Protein AF-A0A812JUR0-F1 (afdb_monomer)

Foldseek 3Di:
DVVVVVVVVVVVVVVVVVVVVVVPPPPPDPQQQDDPVLLVVLQVQLCVVVNDDDQQLAFDRRLLSVLLVCLVVVNDAQDDLQLLGGNVLVVDFDWDWDQDPVPSDTDIDGDRRTHDDDPDLVSQLSSLLSNQSSLCSSCVVVVVDPPRDNRSNVVSNVLSCCLCDCVHQVPQDPVRDGDDPVVSSVVSSVVRRVD

Organism: Symbiodinium pilosum (NCBI:txid2952)

Secondary structure (DSSP, 8-state):
-HHHHHHHHHHHHHHHHHHHHHHS--TT-PPP---HHHHHHHHHHHHHHH-PPPTTTSBPHHHHHHHHHHHHHT---PPPTTT--BTTGGGS--EEEEE-TTT--EEEEEPP---PPP-SHHHHHHHHHHHHHHHHHHHHH-TT-TTS-S-HHHHHHHHHHHHHSTTTTTPPPTTSPPPPHHHHHHHHHHHHHH-

Solvent-accessible surface area (backbone atoms only — not comparable to full-atom values): 11181 Å² total; per-residue (Å²): 113,69,68,61,52,52,52,50,53,49,51,52,50,50,50,54,50,51,52,47,59,69,68,46,72,73,84,81,67,78,73,52,83,59,52,69,68,60,51,52,54,24,48,54,60,45,31,74,79,72,42,88,75,53,53,76,57,36,53,12,56,64,45,42,17,52,55,51,48,24,63,73,72,71,51,86,72,68,74,58,72,25,49,59,34,18,44,56,59,55,71,53,81,36,72,36,78,45,70,38,90,86,76,73,45,77,45,76,40,86,33,78,56,66,52,71,70,68,89,47,72,66,51,42,44,52,43,32,39,26,53,13,48,37,53,40,27,48,34,72,79,50,71,84,46,85,89,61,67,88,59,35,38,59,54,31,48,53,48,42,53,51,50,60,29,61,84,41,50,51,23,65,46,96,88,70,47,60,62,53,70,70,57,47,52,52,52,52,52,52,53,54,66,75,108

Radius of gyration: 19.81 Å; Cα contacts (8 Å, |Δi|>4): 216; chains: 1; bounding box: 50×51×46 Å

Sequence (195 aa):
MALLLAVWEACRLQLSVHEKNKTDPKLGVPARLVQTKGRALMKAAVETSHGALSDAGVPSKSLLGQKLEQVEDNSPQAEDLRDVTSVEDAATEAYSAVIDPVSAVLRIKPGKTMTTPPCNPEVLRMRHRRIGLAWEMVRSKHGRRSWLPERCTDAFQKLSDHVLRDKVAGFQAADGRFPTWSAVLVYEAELRKHA

Mean predicted aligned error: 9.75 Å

Structure (mmCIF, N/CA/C/O backbone):
data_AF-A0A812JUR0-F1
#
_entry.id   AF-A0A812JUR0-F1
#
loop_
_atom_site.group_PDB
_atom_site.id
_atom_site.type_symbol
_atom_site.label_atom_id
_atom_site.label_alt_id
_atom_site.label_comp_id
_atom_site.label_asym_id
_atom_site.label_entity_id
_atom_site.label_seq_id
_atom_site.pdbx_PDB_ins_code
_atom_site.Cartn_x
_atom_site.Cartn_y
_atom_site.Cartn_z
_atom_site.occupancy
_atom_site.B_iso_or_equiv
_atom_site.auth_seq_id
_atom_site.auth_comp_id
_atom_site.auth_asym_id
_atom_site.auth_atom_id
_atom_site.pdbx_PDB_model_num
ATOM 1 N N . MET A 1 1 ? -23.203 -33.247 22.355 1.00 54.81 1 MET A N 1
ATOM 2 C CA . MET A 1 1 ? -22.703 -31.961 22.897 1.00 54.81 1 MET A CA 1
ATOM 3 C C . MET A 1 1 ? -21.177 -31.867 22.820 1.00 54.81 1 MET A C 1
ATOM 5 O O . MET A 1 1 ? -20.701 -30.985 22.124 1.00 54.81 1 MET A O 1
ATOM 9 N N . ALA A 1 2 ? -20.405 -32.790 23.413 1.00 74.25 2 ALA A N 1
ATOM 10 C CA . ALA A 1 2 ? -18.930 -32.722 23.421 1.00 74.25 2 ALA A CA 1
ATOM 11 C C . ALA A 1 2 ? -18.258 -32.764 22.028 1.00 74.25 2 ALA A C 1
ATOM 13 O O . ALA A 1 2 ? -17.357 -31.980 21.759 1.00 74.25 2 ALA A O 1
ATOM 14 N N . LEU A 1 3 ? -18.734 -33.618 21.113 1.00 80.75 3 LEU A N 1
ATOM 15 C CA . LEU A 1 3 ? -18.198 -33.714 19.742 1.00 80.75 3 LEU A CA 1
ATOM 16 C C . LEU A 1 3 ? -18.364 -32.419 18.936 1.00 80.75 3 LEU A C 1
ATOM 18 O O . LEU A 1 3 ? -17.483 -32.043 18.175 1.00 80.75 3 LEU A O 1
ATOM 22 N N . LEU A 1 4 ? -19.483 -31.723 19.125 1.00 77.12 4 LEU A N 1
ATOM 23 C CA . LEU A 1 4 ? -19.800 -30.505 18.381 1.00 77.12 4 LEU A CA 1
ATOM 24 C C . LEU A 1 4 ? -18.943 -29.324 18.869 1.00 77.12 4 LEU A C 1
ATOM 26 O O . LEU A 1 4 ? -18.477 -28.528 18.061 1.00 77.12 4 LEU A O 1
ATOM 30 N N . LEU A 1 5 ? -18.660 -29.276 20.177 1.00 86.25 5 LEU A N 1
ATOM 31 C CA . LEU A 1 5 ? -17.711 -28.331 20.774 1.00 86.25 5 LEU A CA 1
ATOM 32 C C . LEU A 1 5 ? -16.271 -28.598 20.314 1.00 86.25 5 LEU A C 1
ATOM 34 O O . LEU A 1 5 ? -15.581 -27.663 19.926 1.00 86.25 5 LEU A O 1
ATOM 38 N N . ALA A 1 6 ? -15.846 -29.864 20.269 1.00 86.50 6 ALA A N 1
ATOM 39 C CA . ALA A 1 6 ? -14.511 -30.232 19.798 1.00 86.50 6 ALA A CA 1
ATOM 40 C C . ALA A 1 6 ? -14.289 -29.862 18.320 1.00 86.50 6 ALA A C 1
ATOM 42 O O . ALA A 1 6 ? -13.246 -29.318 17.961 1.00 86.50 6 ALA A O 1
ATOM 43 N N . VAL A 1 7 ? -15.289 -30.104 17.465 1.00 90.19 7 VAL A N 1
ATOM 44 C CA . VAL A 1 7 ? -15.243 -29.705 16.050 1.00 90.19 7 VAL A CA 1
ATOM 45 C C . VAL A 1 7 ? -15.193 -28.179 15.914 1.00 90.19 7 VAL A C 1
ATOM 47 O O . VAL A 1 7 ? -14.392 -27.664 15.138 1.00 90.19 7 VAL A O 1
ATOM 50 N N . TRP A 1 8 ? -15.981 -27.441 16.702 1.00 88.69 8 TRP A N 1
ATOM 51 C CA . TRP A 1 8 ? -15.960 -25.975 16.705 1.00 88.69 8 TRP A CA 1
ATOM 52 C C . TRP A 1 8 ? -14.600 -25.399 17.128 1.00 88.69 8 TRP A C 1
ATOM 54 O O . TRP A 1 8 ? -14.064 -24.509 16.466 1.00 88.69 8 TRP A O 1
ATOM 64 N N . GLU A 1 9 ? -14.011 -25.922 18.204 1.00 92.62 9 GLU A N 1
ATOM 65 C CA . GLU A 1 9 ? -12.692 -25.498 18.679 1.00 92.62 9 GLU A CA 1
ATOM 66 C C . GLU A 1 9 ? -11.588 -25.814 17.666 1.00 92.62 9 GLU A C 1
ATOM 68 O O . GLU A 1 9 ? -10.732 -24.960 17.419 1.00 92.62 9 GLU A O 1
ATOM 73 N N . ALA A 1 10 ? -11.648 -26.985 17.022 1.00 88.12 10 ALA A N 1
ATOM 74 C CA . ALA A 1 10 ? -10.733 -27.367 15.952 1.00 88.12 10 ALA A CA 1
ATOM 75 C C . ALA A 1 10 ? -10.852 -26.432 14.739 1.00 88.12 10 ALA A C 1
ATOM 77 O O . ALA A 1 10 ? -9.835 -25.938 14.254 1.00 88.12 10 ALA A O 1
ATOM 78 N N . CYS A 1 11 ? -12.072 -26.111 14.292 1.00 86.75 11 CYS A N 1
ATOM 79 C CA . CYS A 1 11 ? -12.290 -25.158 13.203 1.00 86.75 11 CYS A CA 1
ATOM 80 C C . CYS A 1 11 ? -11.779 -23.754 13.554 1.00 86.75 11 CYS A C 1
ATOM 82 O O . CYS A 1 11 ? -11.124 -23.120 12.729 1.00 86.75 11 CYS A O 1
ATOM 84 N N . ARG A 1 12 ? -12.014 -23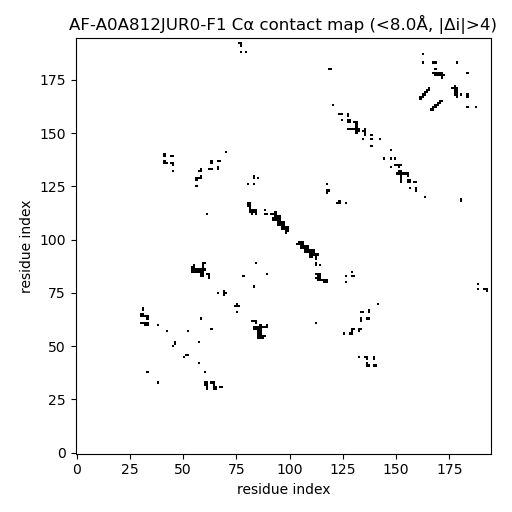.271 14.782 1.00 92.56 12 ARG A N 1
ATOM 85 C CA . ARG A 1 12 ? -11.508 -21.967 15.240 1.00 92.56 12 ARG A CA 1
ATOM 86 C C . ARG A 1 12 ? -9.980 -21.934 15.283 1.00 92.56 12 ARG A C 1
ATOM 88 O O . ARG A 1 12 ? -9.375 -20.957 14.845 1.00 92.56 12 ARG A O 1
ATOM 95 N N . LEU A 1 13 ? -9.350 -23.000 15.778 1.00 86.31 13 LEU A N 1
ATOM 96 C CA . LEU A 1 13 ? -7.894 -23.147 15.766 1.00 86.31 13 LEU A CA 1
ATOM 97 C C . LEU A 1 13 ? -7.357 -23.176 14.336 1.00 86.31 13 LEU A C 1
ATOM 99 O O . LEU A 1 13 ? -6.422 -22.441 14.030 1.00 86.31 13 LEU A O 1
ATOM 103 N N . GLN A 1 14 ? -7.976 -23.954 13.454 1.00 81.00 14 GLN A N 1
ATOM 104 C CA . GLN A 1 14 ? -7.579 -24.068 12.056 1.00 81.00 14 GLN A CA 1
ATOM 105 C C . GLN A 1 14 ? -7.703 -22.731 11.317 1.00 81.00 14 GLN A C 1
ATOM 107 O O . GLN A 1 14 ? -6.781 -22.359 10.595 1.00 81.00 14 GLN A O 1
ATOM 112 N N . LEU A 1 15 ? -8.779 -21.973 11.546 1.00 80.44 15 LEU A N 1
ATOM 113 C CA . LEU A 1 15 ? -8.933 -20.607 11.038 1.00 80.44 15 LEU A CA 1
ATOM 114 C C . LEU A 1 15 ? -7.825 -19.693 11.568 1.00 80.44 15 LEU A C 1
ATOM 116 O O . LEU A 1 15 ? -7.169 -19.026 10.776 1.00 80.44 15 LEU A O 1
ATOM 120 N N . SER A 1 16 ? -7.536 -19.741 12.872 1.00 79.94 16 SER A N 1
ATOM 121 C CA . SER A 1 16 ? -6.482 -18.915 13.478 1.00 79.94 16 SER A CA 1
ATOM 122 C C . SER A 1 16 ? -5.082 -19.241 12.940 1.00 79.94 16 SER A C 1
ATOM 124 O O . SER A 1 16 ? -4.271 -18.345 12.726 1.00 79.94 16 SER A O 1
ATOM 126 N N . VAL A 1 17 ? -4.788 -20.522 12.691 1.00 72.62 17 VAL A N 1
ATOM 127 C CA . VAL A 1 17 ? -3.517 -20.978 12.112 1.00 72.62 17 VAL A CA 1
ATOM 128 C C . VAL A 1 17 ? -3.444 -20.601 10.639 1.00 72.62 17 VAL A C 1
ATOM 130 O O . VAL A 1 17 ? -2.407 -20.148 10.177 1.00 72.62 17 VAL A O 1
ATOM 133 N N . HIS A 1 18 ? -4.541 -20.735 9.898 1.00 61.16 18 HIS A N 1
ATOM 134 C CA . HIS A 1 18 ? -4.600 -20.348 8.495 1.00 61.16 18 HIS A CA 1
ATOM 135 C C . HIS A 1 18 ? -4.452 -18.830 8.306 1.00 61.16 18 HIS A C 1
ATOM 137 O O . HIS A 1 18 ? -3.765 -18.393 7.385 1.00 61.16 18 HIS A O 1
ATOM 143 N N . GLU A 1 19 ? -5.034 -18.021 9.194 1.00 63.53 19 GLU A N 1
ATOM 144 C CA . GLU A 1 19 ? -4.807 -16.574 9.243 1.00 63.53 19 GLU A CA 1
ATOM 145 C C . GLU A 1 19 ? -3.350 -16.250 9.565 1.00 63.53 19 GLU A C 1
ATOM 147 O O . GLU A 1 19 ? -2.730 -15.481 8.832 1.00 63.53 19 GLU A O 1
ATOM 152 N N . LYS A 1 20 ? -2.770 -16.901 10.583 1.00 58.94 20 LYS A N 1
ATOM 153 C CA . LYS A 1 20 ? -1.350 -16.743 10.923 1.00 58.94 20 LYS A CA 1
ATOM 154 C C . LYS A 1 20 ? -0.438 -17.110 9.757 1.00 58.94 20 LYS A C 1
ATOM 156 O O . LYS A 1 20 ? 0.417 -16.308 9.417 1.00 58.94 20 LYS A O 1
ATOM 161 N N . ASN A 1 21 ? -0.675 -18.235 9.086 1.00 51.25 21 ASN A N 1
ATOM 162 C CA . ASN A 1 21 ? 0.100 -18.686 7.926 1.00 51.25 21 ASN A CA 1
ATOM 163 C C . ASN A 1 21 ? -0.066 -17.772 6.701 1.00 51.25 21 ASN A C 1
ATOM 165 O O . ASN A 1 21 ? 0.849 -17.664 5.892 1.00 51.25 21 ASN A O 1
ATOM 169 N N . LYS A 1 22 ? -1.221 -17.109 6.546 1.00 54.69 22 LYS A N 1
ATOM 170 C CA . LYS A 1 22 ? -1.414 -16.064 5.526 1.00 54.69 22 LYS A CA 1
ATOM 171 C C . LYS A 1 22 ? -0.641 -14.790 5.855 1.00 54.69 22 LYS A C 1
ATOM 173 O O . LYS A 1 22 ? -0.177 -14.118 4.939 1.00 54.69 22 LYS A O 1
ATOM 178 N N . THR A 1 23 ? -0.549 -14.440 7.138 1.00 39.94 23 THR A N 1
ATOM 179 C CA . THR A 1 23 ? 0.225 -13.281 7.606 1.00 39.94 23 THR A CA 1
ATOM 180 C C . THR A 1 23 ? 1.709 -13.574 7.763 1.00 39.94 23 THR A C 1
ATOM 182 O O . THR A 1 23 ? 2.493 -12.629 7.832 1.00 39.94 23 THR A O 1
ATOM 185 N N . ASP A 1 24 ? 2.092 -14.851 7.824 1.00 42.03 24 ASP A N 1
ATOM 186 C CA . ASP A 1 24 ? 3.481 -15.259 7.928 1.00 42.03 24 ASP A CA 1
ATOM 187 C C . ASP A 1 24 ? 4.151 -14.869 6.610 1.00 42.03 24 ASP A C 1
ATOM 189 O O . ASP A 1 24 ? 3.772 -15.370 5.540 1.00 42.03 24 ASP A O 1
ATOM 193 N N . PRO A 1 25 ? 5.090 -13.910 6.630 1.00 47.00 25 PRO A N 1
ATOM 194 C CA . PRO A 1 25 ? 5.771 -13.523 5.415 1.00 47.00 25 PRO A CA 1
ATOM 195 C C . PRO A 1 25 ? 6.414 -14.785 4.847 1.00 47.00 25 PRO A C 1
ATOM 197 O O . PRO A 1 25 ? 7.042 -15.542 5.586 1.00 47.00 25 PRO A O 1
ATOM 200 N N . LYS A 1 26 ? 6.269 -15.019 3.536 1.00 49.66 26 LYS A N 1
ATOM 201 C CA . LYS A 1 26 ? 7.025 -16.057 2.821 1.00 49.66 26 LYS A CA 1
ATOM 202 C C . LYS A 1 26 ? 8.518 -15.726 2.936 1.00 49.66 26 LYS A C 1
ATOM 204 O O . LYS A 1 26 ? 9.105 -15.106 2.050 1.00 49.66 26 LYS A O 1
ATOM 209 N N . LEU A 1 27 ? 9.116 -16.075 4.071 1.00 42.75 27 LEU A N 1
ATOM 210 C CA . LEU A 1 27 ? 10.500 -15.806 4.416 1.00 42.75 27 LEU A CA 1
ATOM 211 C C . LEU A 1 27 ? 11.368 -16.565 3.416 1.00 42.75 27 LEU A C 1
ATOM 213 O O . LEU A 1 27 ? 11.491 -17.784 3.476 1.00 42.75 27 LEU A O 1
ATOM 217 N N . GLY A 1 28 ? 11.959 -15.830 2.474 1.00 46.66 28 GLY A N 1
ATOM 218 C CA . GLY A 1 28 ? 12.897 -16.378 1.495 1.00 46.66 28 GLY A CA 1
ATOM 219 C C . GLY A 1 28 ? 12.440 -16.377 0.039 1.00 46.66 28 GLY A C 1
ATOM 220 O O . GLY A 1 28 ? 13.246 -16.771 -0.799 1.00 46.66 28 GLY A O 1
ATOM 221 N N . VAL A 1 29 ? 11.232 -15.905 -0.299 1.00 51.53 29 VAL A N 1
ATOM 222 C CA . VAL A 1 29 ? 10.921 -15.588 -1.705 1.00 51.53 29 VAL A CA 1
ATOM 223 C C . VAL A 1 29 ? 11.512 -14.209 -2.012 1.00 51.53 29 VAL A C 1
ATOM 225 O O . VAL A 1 29 ? 11.107 -13.230 -1.379 1.00 51.53 29 VAL A O 1
ATOM 228 N N . PRO A 1 30 ? 12.498 -14.098 -2.920 1.00 55.56 30 PRO A N 1
ATOM 229 C CA . PRO A 1 30 ? 13.056 -12.803 -3.271 1.00 55.56 30 PRO A CA 1
ATOM 230 C C . PRO A 1 30 ? 11.954 -11.948 -3.898 1.00 55.56 30 PRO A C 1
ATOM 232 O O . PRO A 1 30 ? 11.323 -12.360 -4.870 1.00 55.56 30 PRO A O 1
ATOM 235 N N . ALA A 1 31 ? 11.720 -10.760 -3.336 1.00 62.97 31 ALA A N 1
ATOM 236 C CA . ALA A 1 31 ? 10.791 -9.804 -3.921 1.00 62.97 31 ALA A CA 1
ATOM 237 C C . ALA A 1 31 ? 11.188 -9.531 -5.375 1.00 62.97 31 ALA A C 1
ATOM 239 O O . ALA A 1 31 ? 12.379 -9.434 -5.697 1.00 62.97 31 ALA A O 1
ATOM 240 N N . ARG A 1 32 ? 10.189 -9.386 -6.250 1.00 70.88 32 ARG A N 1
ATOM 241 C CA . ARG A 1 32 ? 10.431 -9.101 -7.661 1.00 70.88 32 ARG A CA 1
ATOM 242 C C . ARG A 1 32 ? 11.373 -7.902 -7.817 1.00 70.88 32 ARG A C 1
ATOM 244 O O . ARG A 1 32 ? 11.075 -6.788 -7.385 1.00 70.88 32 ARG A O 1
ATOM 251 N N . LEU A 1 33 ? 12.495 -8.125 -8.498 1.00 75.06 33 LEU A N 1
ATOM 252 C CA . LEU A 1 33 ? 13.482 -7.085 -8.773 1.00 75.06 33 LEU A CA 1
ATOM 253 C C . LEU A 1 33 ? 12.930 -6.078 -9.787 1.00 75.06 33 LEU A C 1
ATOM 255 O O . LEU A 1 33 ? 12.732 -6.387 -10.965 1.00 75.06 33 LEU A O 1
ATOM 259 N N . VAL A 1 34 ? 12.729 -4.839 -9.340 1.00 80.62 34 VAL A N 1
ATOM 260 C CA . VAL A 1 34 ? 12.368 -3.722 -10.218 1.00 80.62 34 VAL A CA 1
ATOM 261 C C . VAL A 1 34 ? 13.634 -3.016 -10.694 1.00 80.62 34 VAL A C 1
ATOM 263 O O . VAL A 1 34 ? 14.352 -2.381 -9.917 1.00 80.62 34 VAL A O 1
ATOM 266 N N . GLN A 1 35 ? 13.889 -3.099 -12.000 1.00 85.50 35 GLN A N 1
ATOM 267 C CA . GLN A 1 35 ? 15.015 -2.426 -12.647 1.00 85.50 35 GLN A CA 1
ATOM 268 C C . GLN A 1 35 ? 14.914 -0.902 -12.486 1.00 85.50 35 GLN A C 1
ATOM 270 O O . GLN A 1 35 ? 13.856 -0.312 -12.722 1.00 85.50 35 GLN A O 1
ATOM 275 N N . THR A 1 36 ? 16.028 -0.244 -12.147 1.00 85.00 36 THR A N 1
ATOM 276 C CA . THR A 1 36 ? 16.064 1.209 -11.886 1.00 85.00 36 THR A CA 1
ATOM 277 C C . THR A 1 36 ? 15.558 2.027 -13.078 1.00 85.00 36 THR A C 1
ATOM 279 O O . THR A 1 36 ? 14.773 2.952 -12.885 1.00 85.00 36 THR A O 1
ATOM 282 N N . LYS A 1 37 ? 15.935 1.642 -14.308 1.00 86.56 37 LYS A N 1
ATOM 283 C CA . LYS A 1 37 ? 15.455 2.285 -15.544 1.00 86.56 37 LYS A CA 1
ATOM 284 C C . LYS A 1 37 ? 13.938 2.155 -15.706 1.00 86.56 37 LYS A C 1
ATOM 286 O O . LYS A 1 37 ? 13.265 3.143 -15.970 1.00 86.56 37 LYS A O 1
ATOM 291 N N . GLY A 1 38 ? 13.399 0.953 -15.486 1.00 86.00 38 GLY A N 1
ATOM 292 C CA . GLY A 1 38 ? 11.958 0.703 -15.566 1.00 86.00 38 GLY A CA 1
ATOM 293 C C . GLY A 1 38 ? 11.175 1.552 -14.566 1.00 86.00 38 GLY A C 1
ATOM 294 O O . GLY A 1 38 ? 10.177 2.163 -14.927 1.00 86.00 38 GLY A O 1
ATOM 295 N N . ARG A 1 39 ? 11.674 1.672 -13.330 1.00 89.00 39 ARG A N 1
ATOM 296 C CA . ARG A 1 39 ? 11.077 2.548 -12.314 1.00 89.00 39 ARG A CA 1
ATOM 297 C C . ARG A 1 39 ? 11.079 4.020 -12.728 1.00 89.00 39 ARG A C 1
ATOM 299 O O . ARG A 1 39 ? 10.074 4.689 -12.529 1.00 89.00 39 ARG A O 1
ATOM 306 N N . ALA A 1 40 ? 12.183 4.520 -13.282 1.00 90.31 40 ALA A N 1
ATOM 307 C CA . ALA A 1 40 ? 12.286 5.916 -13.708 1.00 90.31 40 ALA A CA 1
ATOM 308 C C . ALA A 1 40 ? 11.268 6.256 -14.810 1.00 90.31 40 ALA A C 1
ATOM 310 O O . ALA A 1 40 ? 10.619 7.294 -14.734 1.00 90.31 40 ALA A O 1
ATOM 311 N N . LEU A 1 41 ? 11.068 5.350 -15.773 1.00 92.31 41 LEU A N 1
ATOM 312 C CA . LEU A 1 41 ? 10.055 5.510 -16.821 1.00 92.31 41 LEU A CA 1
ATOM 313 C C . LEU A 1 41 ? 8.631 5.518 -16.249 1.00 92.31 41 LEU A C 1
ATOM 315 O O . LEU A 1 41 ? 7.839 6.388 -16.596 1.00 92.31 41 LEU A O 1
ATOM 319 N N . MET A 1 42 ? 8.323 4.591 -15.333 1.00 93.06 42 MET A N 1
ATOM 320 C CA . MET A 1 42 ? 7.015 4.555 -14.667 1.00 93.06 42 MET A CA 1
ATOM 321 C C . MET A 1 42 ? 6.766 5.816 -13.825 1.00 93.06 42 MET A C 1
ATOM 323 O O . MET A 1 42 ? 5.656 6.341 -13.828 1.00 93.06 42 MET A O 1
ATOM 327 N N . LYS A 1 43 ? 7.798 6.331 -13.138 1.00 93.31 43 LYS A N 1
ATOM 328 C CA . LYS A 1 43 ? 7.724 7.600 -12.398 1.00 93.31 43 LYS A CA 1
ATOM 329 C C . LYS A 1 43 ? 7.411 8.761 -13.345 1.00 93.31 43 LYS A C 1
ATOM 331 O O . LYS A 1 43 ? 6.435 9.459 -13.107 1.00 93.31 43 LYS A O 1
ATOM 336 N N . ALA A 1 44 ? 8.167 8.913 -14.432 1.00 93.25 44 ALA A N 1
ATOM 337 C CA . ALA A 1 44 ? 7.967 9.993 -15.401 1.00 93.25 44 ALA A CA 1
ATOM 338 C C . ALA A 1 44 ? 6.557 9.981 -16.026 1.00 93.25 44 ALA A C 1
ATOM 340 O O . ALA A 1 44 ? 5.945 11.033 -16.213 1.00 93.25 44 ALA A O 1
ATOM 341 N N . ALA A 1 45 ? 6.008 8.792 -16.299 1.00 91.88 45 ALA A N 1
ATOM 342 C CA . ALA A 1 45 ? 4.646 8.654 -16.808 1.00 91.88 45 ALA A CA 1
ATOM 343 C C . ALA A 1 45 ? 3.598 9.203 -15.821 1.00 91.88 45 ALA A C 1
ATOM 345 O O . ALA A 1 45 ? 2.701 9.937 -16.223 1.00 91.88 45 ALA A O 1
ATOM 346 N N . VAL A 1 46 ? 3.736 8.898 -14.527 1.00 92.56 46 VAL A N 1
ATOM 347 C CA . VAL A 1 46 ? 2.815 9.370 -13.476 1.00 92.56 46 VAL A CA 1
ATOM 348 C C . VAL A 1 46 ? 3.028 10.850 -13.143 1.00 92.56 46 VAL A C 1
ATOM 350 O O . VAL A 1 46 ? 2.068 11.567 -12.872 1.00 92.56 46 VAL A O 1
ATOM 353 N N . GLU A 1 47 ? 4.260 11.354 -13.222 1.00 94.25 47 GLU A N 1
ATOM 354 C CA . GLU A 1 47 ? 4.544 12.785 -13.033 1.00 94.25 47 GLU A CA 1
ATOM 355 C C . GLU A 1 47 ? 3.908 13.664 -14.119 1.00 94.25 47 GLU A C 1
ATOM 357 O O . GLU A 1 47 ? 3.628 14.835 -13.875 1.00 94.25 47 GLU A O 1
ATOM 362 N N . THR A 1 48 ? 3.594 13.096 -15.288 1.00 91.88 48 THR A N 1
ATOM 363 C CA . THR A 1 48 ? 2.865 13.810 -16.349 1.00 91.88 48 THR A CA 1
ATOM 364 C C . THR A 1 48 ? 1.432 14.160 -15.924 1.00 91.88 48 THR A C 1
ATOM 366 O O . THR A 1 48 ? 0.916 15.199 -16.328 1.00 91.88 48 THR A O 1
ATOM 369 N N . SER A 1 49 ? 0.786 13.334 -15.090 1.00 89.00 49 SER A N 1
ATOM 370 C CA . SER A 1 49 ? -0.578 13.581 -14.599 1.00 89.00 49 SER A CA 1
ATOM 371 C C . SER A 1 49 ? -0.631 14.223 -13.210 1.00 89.00 49 SER A C 1
ATOM 373 O O . SER A 1 49 ? -1.566 14.968 -12.930 1.00 89.00 49 SER A O 1
ATOM 375 N N . HIS A 1 50 ? 0.349 13.950 -12.341 1.00 88.44 50 HIS A N 1
ATOM 376 C CA . HIS A 1 50 ? 0.357 14.402 -10.936 1.00 88.44 50 HIS A CA 1
ATOM 377 C C . HIS A 1 50 ? 1.327 15.546 -10.632 1.00 88.44 50 HIS A C 1
ATOM 379 O O . HIS A 1 50 ? 1.324 16.062 -9.513 1.00 88.44 50 HIS A O 1
ATOM 385 N N . GLY A 1 51 ? 2.160 15.938 -11.595 1.00 91.50 51 GLY A N 1
ATOM 386 C CA . GLY A 1 51 ? 3.286 16.839 -11.366 1.00 91.50 51 GLY A CA 1
ATOM 387 C C . GLY A 1 51 ? 4.468 16.144 -10.683 1.00 91.50 51 GLY A C 1
ATOM 388 O O . GLY A 1 51 ? 4.471 14.930 -10.475 1.00 91.50 51 GLY A O 1
ATOM 389 N N . ALA A 1 52 ? 5.493 16.926 -10.337 1.00 90.75 52 ALA A N 1
ATOM 390 C CA . ALA A 1 52 ? 6.717 16.410 -9.726 1.00 90.75 52 ALA A CA 1
ATOM 391 C C . ALA A 1 52 ? 6.440 15.747 -8.364 1.00 90.75 52 ALA A C 1
ATOM 393 O O . ALA A 1 52 ? 5.848 16.356 -7.469 1.00 90.75 52 ALA A O 1
ATOM 394 N N . LEU A 1 53 ? 6.901 14.504 -8.195 1.00 89.81 53 LEU A N 1
ATOM 395 C CA . LEU A 1 53 ? 6.710 13.735 -6.966 1.00 89.81 53 LEU A CA 1
ATOM 396 C C . LEU A 1 53 ? 7.969 13.779 -6.092 1.00 89.81 53 LEU A C 1
ATOM 398 O O . LEU A 1 53 ? 9.069 13.445 -6.546 1.00 89.81 53 LEU A O 1
ATOM 402 N N . SER A 1 54 ? 7.789 14.117 -4.812 1.00 90.06 54 SER A N 1
ATOM 403 C CA . SER A 1 54 ? 8.843 14.022 -3.797 1.00 90.06 54 SER A CA 1
ATOM 404 C C . SER A 1 54 ? 9.176 12.566 -3.466 1.00 90.06 54 SER A C 1
ATOM 406 O O . SER A 1 54 ? 8.322 11.680 -3.567 1.00 90.06 54 SER 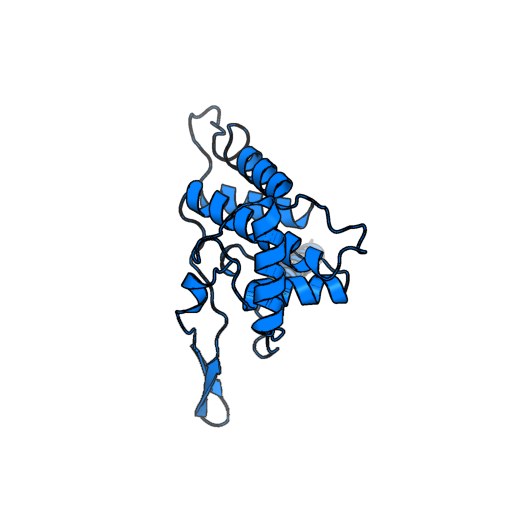A O 1
ATOM 408 N N . ASP A 1 55 ? 10.400 12.302 -3.010 1.00 87.62 55 ASP A N 1
ATOM 409 C CA . ASP A 1 55 ? 10.848 10.937 -2.698 1.00 87.62 55 ASP A CA 1
ATOM 410 C C . ASP A 1 55 ? 10.062 10.283 -1.548 1.00 87.62 55 ASP A C 1
ATOM 412 O O . ASP A 1 55 ? 9.877 9.064 -1.546 1.00 87.62 55 ASP A O 1
ATOM 416 N N . ALA A 1 56 ? 9.491 11.088 -0.645 1.00 87.12 56 ALA A N 1
ATOM 417 C CA . ALA A 1 56 ? 8.544 10.650 0.380 1.00 87.12 56 ALA A CA 1
ATOM 418 C C . ALA A 1 56 ? 7.223 10.118 -0.214 1.00 87.12 56 ALA A C 1
ATOM 420 O O . ALA A 1 56 ? 6.578 9.231 0.351 1.00 87.12 56 ALA A O 1
ATOM 421 N N . GLY A 1 57 ? 6.787 10.665 -1.351 1.00 86.62 57 GLY A N 1
ATOM 422 C CA . GLY A 1 57 ? 5.560 10.263 -2.040 1.00 86.62 57 GLY A CA 1
ATOM 423 C C . GLY A 1 57 ? 5.756 9.078 -2.987 1.00 86.62 57 GLY A C 1
ATOM 424 O O . GLY A 1 57 ? 4.842 8.270 -3.151 1.00 86.62 57 GLY A O 1
ATOM 425 N N . VAL A 1 58 ? 6.944 8.952 -3.588 1.00 92.69 58 VAL A N 1
ATOM 426 C CA . VAL A 1 58 ? 7.235 7.931 -4.603 1.00 92.69 58 VAL A CA 1
ATOM 427 C C . VAL A 1 58 ? 7.270 6.527 -3.975 1.00 92.69 58 VAL A C 1
ATOM 429 O O . VAL A 1 58 ? 8.037 6.302 -3.037 1.00 92.69 58 VAL A O 1
ATOM 432 N N . PRO A 1 59 ? 6.504 5.556 -4.512 1.00 93.56 59 PRO A N 1
ATOM 433 C CA . PRO A 1 59 ? 6.562 4.152 -4.109 1.00 93.56 59 PRO A CA 1
ATOM 434 C C . PRO A 1 59 ? 7.976 3.557 -4.152 1.00 93.56 59 PRO A C 1
ATOM 436 O O . PRO A 1 59 ? 8.748 3.792 -5.090 1.00 93.56 59 PRO A O 1
ATOM 439 N N . SER A 1 60 ? 8.303 2.735 -3.157 1.00 91.56 60 SER A N 1
ATOM 440 C CA . SER A 1 60 ? 9.551 1.976 -3.118 1.00 91.56 60 SER A CA 1
ATOM 441 C C . SER A 1 60 ? 9.622 0.920 -4.230 1.00 91.56 60 SER A C 1
ATOM 443 O O . SER A 1 60 ? 8.623 0.526 -4.841 1.00 91.56 60 SER A O 1
ATOM 445 N N . LYS A 1 61 ? 10.833 0.405 -4.484 1.00 88.94 61 LYS A N 1
ATOM 446 C CA . LYS A 1 61 ? 11.036 -0.706 -5.429 1.00 88.94 61 LYS A CA 1
ATOM 447 C C . LYS A 1 61 ? 10.313 -1.980 -4.987 1.00 88.94 61 LYS A C 1
ATOM 449 O O . LYS A 1 61 ? 9.822 -2.703 -5.848 1.00 88.94 61 LYS A O 1
ATOM 454 N N . SER A 1 62 ? 10.247 -2.247 -3.682 1.00 87.25 62 SER A N 1
ATOM 455 C CA . SER A 1 62 ? 9.580 -3.430 -3.134 1.00 87.25 62 SER A CA 1
ATOM 456 C C . SER A 1 62 ? 8.070 -3.368 -3.355 1.00 87.25 62 SER A C 1
ATOM 458 O O . SER A 1 62 ? 7.503 -4.327 -3.875 1.00 87.25 62 SER A O 1
ATOM 460 N N . LEU A 1 63 ? 7.439 -2.223 -3.067 1.00 90.75 63 LEU A N 1
ATOM 461 C CA . LEU A 1 63 ? 6.006 -2.026 -3.298 1.00 90.75 63 LEU A CA 1
ATOM 462 C C . LEU A 1 63 ? 5.657 -2.146 -4.789 1.00 90.75 63 LEU A C 1
ATOM 464 O O . LEU A 1 63 ? 4.713 -2.842 -5.155 1.00 90.75 63 LEU A O 1
ATOM 468 N N . LEU A 1 64 ? 6.452 -1.529 -5.670 1.00 92.38 64 LEU A N 1
ATOM 469 C CA . LEU A 1 64 ? 6.258 -1.664 -7.118 1.00 92.38 64 LEU A CA 1
ATOM 470 C C . LEU A 1 64 ? 6.439 -3.105 -7.600 1.00 92.38 64 LEU A C 1
ATOM 472 O O . LEU A 1 64 ? 5.681 -3.546 -8.458 1.00 92.38 64 LEU A O 1
ATOM 476 N N . GLY A 1 65 ? 7.418 -3.833 -7.056 1.00 90.00 65 GLY A N 1
ATOM 477 C CA . GLY A 1 65 ? 7.652 -5.242 -7.372 1.00 90.00 65 GLY A CA 1
ATOM 478 C C . GLY A 1 65 ? 6.441 -6.109 -7.040 1.00 90.00 65 GLY A C 1
ATOM 479 O O . GLY A 1 65 ? 6.006 -6.883 -7.889 1.00 90.00 65 GLY A O 1
ATOM 480 N N . GLN A 1 66 ? 5.847 -5.896 -5.862 1.00 90.12 66 GLN A N 1
ATOM 481 C CA . GLN A 1 66 ? 4.627 -6.578 -5.431 1.00 90.12 66 GLN A CA 1
ATOM 482 C C . GLN A 1 66 ? 3.448 -6.295 -6.373 1.00 90.12 66 GLN A C 1
ATOM 484 O O . GLN A 1 66 ? 2.776 -7.221 -6.815 1.00 90.12 66 GLN A O 1
ATOM 489 N N . LYS A 1 67 ? 3.206 -5.029 -6.740 1.00 93.00 67 LYS A N 1
ATOM 490 C CA . LYS A 1 67 ? 2.126 -4.677 -7.684 1.00 93.00 67 LYS A CA 1
ATOM 491 C C . LYS A 1 67 ? 2.335 -5.284 -9.066 1.00 93.00 67 LYS A C 1
ATOM 493 O O . LYS A 1 67 ? 1.393 -5.730 -9.711 1.00 93.00 67 LYS A O 1
ATOM 498 N N . LEU A 1 68 ? 3.579 -5.306 -9.518 1.00 92.12 68 LEU A N 1
ATOM 499 C CA . LEU A 1 68 ? 3.973 -5.886 -10.791 1.00 92.12 68 LEU A CA 1
ATOM 500 C C . LEU A 1 68 ? 3.735 -7.407 -10.836 1.00 92.12 68 LEU A C 1
ATOM 502 O O . LEU A 1 68 ? 3.266 -7.911 -11.852 1.00 92.12 68 LEU A O 1
ATOM 506 N N . GLU A 1 69 ? 4.025 -8.123 -9.749 1.00 90.88 69 GLU A N 1
ATOM 507 C CA . GLU A 1 69 ? 3.699 -9.550 -9.580 1.00 90.88 69 GLU A CA 1
ATOM 508 C C . GLU A 1 69 ? 2.178 -9.781 -9.598 1.00 90.88 69 GLU A C 1
ATOM 510 O O . GLU A 1 69 ? 1.684 -10.556 -10.413 1.00 90.88 69 GLU A O 1
ATOM 515 N N . GLN A 1 70 ? 1.408 -8.991 -8.838 1.00 91.31 70 GLN A N 1
ATOM 516 C CA . GLN A 1 70 ? -0.064 -9.058 -8.831 1.00 91.31 70 GLN A CA 1
ATOM 517 C C . GLN A 1 70 ? -0.687 -8.865 -10.228 1.00 91.31 70 GLN A C 1
ATOM 519 O O . GLN A 1 70 ? -1.710 -9.472 -10.548 1.00 91.31 70 GLN A O 1
ATOM 524 N N . VAL A 1 71 ? -0.080 -8.028 -11.079 1.00 92.06 71 VAL A N 1
ATOM 525 C CA . VAL A 1 71 ? -0.530 -7.809 -12.465 1.00 92.06 71 VAL A CA 1
ATOM 526 C C . VAL A 1 71 ? -0.204 -8.975 -13.398 1.00 92.06 71 VAL A C 1
ATOM 528 O O . VAL A 1 71 ? -0.940 -9.222 -14.362 1.00 92.06 71 VAL A O 1
ATOM 531 N N . GLU A 1 72 ? 0.899 -9.674 -13.159 1.00 89.38 72 GLU A N 1
ATOM 532 C CA . GLU A 1 72 ? 1.282 -10.856 -13.935 1.00 89.38 72 GLU A CA 1
ATOM 533 C C . GLU A 1 72 ? 0.398 -12.046 -13.574 1.00 89.38 72 GLU A C 1
ATOM 535 O O . GLU A 1 72 ? -0.201 -12.641 -14.474 1.00 89.38 72 GLU A O 1
ATOM 540 N N . ASP A 1 73 ? 0.200 -12.271 -12.276 1.00 90.19 73 ASP A N 1
ATOM 541 C CA . ASP A 1 73 ? -0.616 -13.360 -11.734 1.00 90.19 73 ASP A CA 1
ATOM 542 C C . ASP A 1 73 ? -2.128 -13.114 -11.878 1.00 90.19 73 ASP A C 1
ATOM 544 O O . ASP A 1 73 ? -2.935 -14.022 -11.698 1.00 90.19 73 ASP A O 1
ATOM 548 N N . ASN A 1 74 ? -2.536 -11.890 -12.242 1.00 88.12 74 ASN A N 1
ATOM 549 C CA . ASN A 1 74 ? -3.936 -11.434 -12.255 1.00 88.12 74 ASN A CA 1
ATOM 550 C C . ASN A 1 74 ? -4.648 -11.640 -10.911 1.00 88.12 74 ASN A C 1
ATOM 552 O O . ASN A 1 74 ? -5.847 -11.912 -10.867 1.00 88.12 74 ASN A O 1
ATOM 556 N N . SER A 1 75 ? -3.910 -11.480 -9.816 1.00 89.19 75 SER A N 1
ATOM 557 C CA . SER A 1 75 ? -4.414 -11.626 -8.455 1.00 89.19 75 SER A CA 1
ATOM 558 C C . SER A 1 75 ? -4.117 -10.356 -7.649 1.00 89.19 75 SER A C 1
ATOM 560 O O . SER A 1 75 ? -3.113 -10.308 -6.928 1.00 89.19 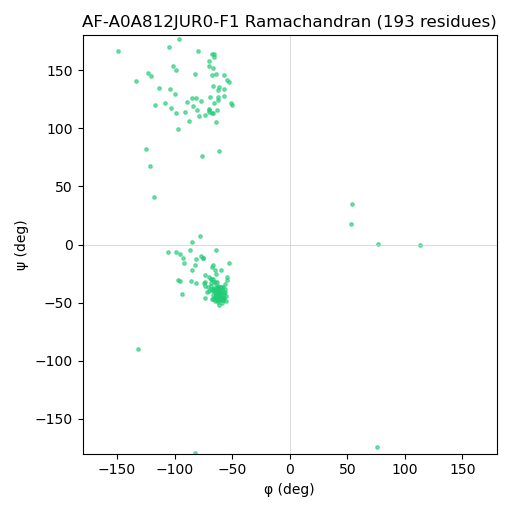75 SER A O 1
ATOM 562 N N . PRO A 1 76 ? -4.941 -9.297 -7.767 1.00 88.19 76 PRO A N 1
ATOM 563 C CA . PRO A 1 76 ? -4.804 -8.127 -6.910 1.00 88.19 76 PRO A CA 1
ATOM 564 C C . PRO A 1 76 ? -5.041 -8.530 -5.451 1.00 88.19 76 PRO A C 1
ATOM 566 O O . PRO A 1 76 ? -5.988 -9.245 -5.130 1.00 88.19 76 PRO A O 1
ATOM 569 N N . GLN A 1 77 ? -4.152 -8.088 -4.564 1.00 89.31 77 GLN A N 1
ATOM 570 C CA . GLN A 1 77 ? -4.248 -8.344 -3.130 1.00 89.31 77 GLN A CA 1
ATOM 571 C C . GLN A 1 77 ? -4.004 -7.049 -2.367 1.00 89.31 77 GLN A C 1
ATOM 573 O O . GLN A 1 77 ? -3.116 -6.269 -2.723 1.00 89.31 77 GLN A O 1
ATOM 578 N N . ALA A 1 78 ? -4.773 -6.844 -1.301 1.00 89.75 78 ALA A N 1
ATOM 579 C CA . ALA A 1 78 ? -4.581 -5.732 -0.386 1.00 89.75 78 ALA A CA 1
ATOM 580 C C . ALA A 1 78 ? -3.296 -5.933 0.438 1.00 89.75 78 ALA A C 1
ATOM 582 O O . ALA A 1 78 ? -3.197 -6.879 1.217 1.00 89.75 78 ALA A O 1
ATOM 583 N N . GLU A 1 79 ? -2.313 -5.044 0.281 1.00 90.62 79 GLU A N 1
ATOM 584 C CA . GLU A 1 79 ? -1.115 -5.035 1.129 1.00 90.62 79 GLU A CA 1
ATOM 585 C C . GLU A 1 79 ? -1.394 -4.593 2.569 1.00 90.62 79 GLU A C 1
ATOM 587 O O . GLU A 1 79 ? -2.341 -3.861 2.862 1.00 90.62 79 GLU A O 1
ATOM 592 N N . ASP A 1 80 ? -0.511 -4.986 3.482 1.00 90.75 80 ASP A N 1
ATOM 593 C CA . ASP A 1 80 ? -0.426 -4.349 4.789 1.00 90.75 80 ASP A CA 1
ATOM 594 C C . ASP A 1 80 ? 0.069 -2.901 4.620 1.00 90.75 80 ASP A C 1
ATOM 596 O O . ASP A 1 80 ? 1.023 -2.641 3.885 1.00 90.75 80 ASP A O 1
ATOM 600 N N . LEU A 1 81 ? -0.536 -1.941 5.325 1.00 91.69 81 LEU A N 1
ATOM 601 C CA . LEU A 1 81 ? -0.106 -0.537 5.292 1.00 91.69 81 LEU A CA 1
ATOM 602 C C . LEU A 1 81 ? 1.345 -0.345 5.762 1.00 91.69 81 LEU A C 1
ATOM 604 O O . LEU A 1 81 ? 1.976 0.649 5.402 1.00 91.69 81 LEU A O 1
ATOM 608 N N . ARG A 1 82 ? 1.889 -1.295 6.531 1.00 89.44 82 ARG A N 1
ATOM 609 C CA . ARG A 1 82 ? 3.305 -1.339 6.925 1.00 89.44 82 ARG A CA 1
ATOM 610 C C . ARG A 1 82 ? 4.233 -1.619 5.744 1.00 89.44 82 ARG A C 1
ATOM 612 O O . ARG A 1 82 ? 5.359 -1.127 5.729 1.00 89.44 82 ARG A O 1
ATOM 619 N N . ASP A 1 83 ? 3.761 -2.350 4.738 1.00 88.81 83 ASP A N 1
ATOM 620 C CA . ASP A 1 83 ? 4.523 -2.674 3.527 1.00 88.81 83 ASP A CA 1
ATOM 621 C C . ASP A 1 83 ? 4.506 -1.541 2.489 1.00 88.81 83 ASP A C 1
ATOM 623 O O . ASP A 1 83 ? 5.303 -1.533 1.545 1.00 88.81 83 ASP A O 1
ATOM 627 N N . VAL A 1 84 ? 3.624 -0.553 2.672 1.00 92.50 84 VAL A N 1
ATOM 628 C CA . VAL A 1 84 ? 3.459 0.601 1.782 1.00 92.50 84 VAL A CA 1
ATOM 629 C C . VAL A 1 84 ? 4.595 1.601 2.012 1.00 92.50 84 VAL A C 1
ATOM 631 O O . VAL A 1 84 ? 4.433 2.649 2.635 1.00 92.50 84 VAL A O 1
ATOM 634 N N . THR A 1 85 ? 5.775 1.278 1.495 1.00 91.19 85 THR A N 1
ATOM 635 C CA . THR A 1 85 ? 7.030 2.018 1.710 1.00 91.19 85 THR A CA 1
ATOM 636 C C . THR A 1 85 ? 7.360 2.963 0.546 1.00 91.19 85 THR A C 1
ATOM 638 O O . THR A 1 85 ? 6.961 2.716 -0.596 1.00 91.19 85 THR A O 1
ATOM 641 N N . SER A 1 86 ? 8.043 4.079 0.822 1.00 92.12 86 SER A N 1
ATOM 642 C CA . SER A 1 86 ? 8.556 5.025 -0.184 1.00 92.12 86 SER A CA 1
ATOM 643 C C . SER A 1 86 ? 10.019 4.771 -0.540 1.00 92.12 86 SER A C 1
ATOM 645 O O . SER A 1 86 ? 10.682 3.904 0.027 1.00 92.12 86 SER A O 1
ATOM 647 N N . VAL A 1 87 ? 10.537 5.548 -1.492 1.00 89.00 87 VAL A N 1
ATOM 648 C CA . VAL A 1 87 ? 11.975 5.608 -1.789 1.00 89.00 87 VAL A CA 1
ATOM 649 C C . VAL A 1 87 ? 12.779 6.048 -0.564 1.00 89.00 87 VAL A C 1
ATOM 651 O O . VAL A 1 87 ? 13.821 5.460 -0.298 1.00 89.00 87 VAL A O 1
ATOM 654 N N . GLU A 1 88 ? 12.279 7.028 0.186 1.00 87.25 88 GLU A N 1
ATOM 655 C CA . GLU A 1 88 ? 12.906 7.500 1.426 1.00 87.25 88 GLU A CA 1
ATOM 656 C C . GLU A 1 88 ? 12.907 6.413 2.513 1.00 87.25 88 GLU A C 1
ATOM 658 O O . GLU A 1 88 ? 13.952 6.128 3.092 1.00 87.25 88 GLU A O 1
ATOM 663 N N . ASP A 1 89 ? 11.778 5.718 2.705 1.00 83.44 89 ASP A N 1
ATOM 664 C CA . ASP A 1 89 ? 11.677 4.593 3.648 1.00 83.44 89 ASP A CA 1
ATOM 665 C C . ASP A 1 89 ? 12.672 3.467 3.272 1.00 83.44 89 ASP A C 1
ATOM 667 O O . ASP A 1 89 ? 13.275 2.830 4.134 1.00 83.44 89 ASP A O 1
ATOM 671 N N . ALA A 1 90 ? 12.872 3.234 1.968 1.00 73.44 90 ALA A N 1
ATOM 672 C CA . ALA A 1 90 ? 13.757 2.199 1.431 1.00 73.44 90 ALA A CA 1
ATOM 673 C C . ALA A 1 90 ? 15.257 2.520 1.522 1.00 73.44 90 ALA A C 1
ATOM 675 O O . ALA A 1 90 ? 16.064 1.617 1.310 1.00 73.44 90 ALA A O 1
ATOM 676 N N . ALA A 1 91 ? 15.643 3.761 1.835 1.00 61.84 91 ALA A N 1
ATOM 677 C CA . ALA A 1 91 ? 17.040 4.093 2.123 1.00 61.84 91 ALA A CA 1
ATOM 678 C C . ALA A 1 91 ? 17.527 3.439 3.430 1.00 61.84 91 ALA A C 1
ATOM 680 O O . ALA A 1 91 ? 18.728 3.275 3.630 1.00 61.84 91 ALA A O 1
ATOM 681 N N . THR A 1 92 ? 16.598 3.030 4.300 1.00 60.22 92 THR A N 1
ATOM 682 C CA . THR A 1 92 ? 16.907 2.286 5.521 1.00 60.22 92 THR A CA 1
ATOM 683 C C . THR A 1 92 ? 16.951 0.793 5.195 1.00 60.22 92 THR A C 1
ATOM 685 O O . THR A 1 92 ? 15.920 0.159 4.951 1.00 60.22 92 THR A O 1
ATOM 688 N N . GLU A 1 93 ? 18.155 0.221 5.154 1.00 54.81 93 GLU A N 1
ATOM 689 C CA . GLU A 1 93 ? 18.354 -1.202 4.880 1.00 54.81 93 GLU A CA 1
ATOM 690 C C . GLU A 1 93 ? 17.809 -2.049 6.039 1.00 54.81 93 GLU A C 1
ATOM 692 O O . GLU A 1 93 ? 18.332 -2.033 7.154 1.00 54.81 93 GLU A O 1
ATOM 697 N N . ALA A 1 94 ? 16.743 -2.809 5.783 1.00 61.44 94 ALA A N 1
ATOM 698 C CA . ALA A 1 94 ? 16.285 -3.827 6.715 1.00 61.44 94 ALA A CA 1
ATOM 699 C C . ALA A 1 94 ? 17.139 -5.082 6.511 1.00 61.44 94 ALA A C 1
ATOM 701 O O . ALA A 1 94 ? 17.223 -5.602 5.400 1.00 61.44 94 ALA A O 1
ATOM 702 N N . TYR A 1 95 ? 17.739 -5.601 7.578 1.00 61.41 95 TYR A N 1
ATOM 703 C CA . TYR A 1 95 ? 18.408 -6.899 7.586 1.00 61.41 95 TYR A CA 1
ATOM 704 C C . TYR A 1 95 ? 17.640 -7.848 8.501 1.00 61.41 95 TYR A C 1
ATOM 706 O O . TYR A 1 95 ? 17.239 -7.484 9.603 1.00 61.41 95 TYR A O 1
ATOM 714 N N . SER A 1 96 ? 17.424 -9.073 8.034 1.00 62.50 96 SER A N 1
ATOM 715 C CA . SER A 1 96 ? 16.871 -10.166 8.828 1.00 62.50 96 SER A CA 1
ATOM 716 C C . SER A 1 96 ? 17.988 -11.129 9.213 1.00 62.50 96 SER A C 1
ATOM 718 O O . SER A 1 96 ? 18.815 -11.506 8.382 1.00 62.50 96 SER A O 1
ATOM 720 N N . ALA A 1 97 ? 18.018 -11.519 10.480 1.00 69.06 97 ALA A N 1
ATOM 721 C CA . ALA A 1 97 ? 18.944 -12.505 11.011 1.00 69.06 97 ALA A CA 1
ATOM 722 C C . ALA A 1 97 ? 18.170 -13.789 11.313 1.00 69.06 97 ALA A C 1
ATOM 724 O O . ALA A 1 97 ? 17.222 -13.771 12.094 1.00 69.06 97 ALA A O 1
ATOM 725 N N . VAL A 1 98 ? 18.573 -14.900 10.699 1.00 70.12 98 VAL A N 1
ATOM 726 C CA . VAL A 1 98 ? 18.045 -16.231 11.014 1.00 70.12 98 VAL A CA 1
ATOM 727 C C . VAL A 1 98 ? 19.192 -17.078 11.537 1.00 70.12 98 VAL A C 1
ATOM 729 O O . VAL A 1 98 ? 20.179 -17.291 10.831 1.00 70.12 98 VAL A O 1
ATOM 732 N N . ILE A 1 99 ? 19.064 -17.563 12.771 1.00 75.56 99 ILE A N 1
ATOM 733 C CA . ILE A 1 99 ? 19.973 -18.569 13.320 1.00 75.56 99 ILE A CA 1
ATOM 734 C C . ILE A 1 99 ? 19.456 -19.927 12.858 1.00 75.56 99 ILE A C 1
ATOM 736 O O . ILE A 1 99 ? 18.317 -20.291 13.145 1.00 75.56 99 ILE A O 1
ATOM 740 N N . ASP A 1 100 ? 20.276 -20.654 12.107 1.00 72.94 100 ASP A N 1
ATOM 741 C CA . ASP A 1 100 ? 19.968 -22.028 11.730 1.00 72.94 100 ASP A CA 1
ATOM 742 C C . ASP A 1 100 ? 20.074 -22.923 12.979 1.00 72.94 100 ASP A C 1
ATOM 744 O O . ASP A 1 100 ? 21.169 -23.047 13.536 1.00 72.94 100 ASP A O 1
ATOM 748 N N . PRO A 1 101 ? 18.971 -23.539 13.442 1.00 69.94 101 PRO A N 1
ATOM 749 C CA . PRO A 1 101 ? 18.966 -24.297 14.689 1.00 69.94 101 PRO A CA 1
ATOM 750 C C . PRO A 1 101 ? 19.834 -25.560 14.628 1.00 69.94 101 PRO A C 1
ATOM 752 O O . PRO A 1 101 ? 20.189 -26.092 15.674 1.00 69.94 101 PRO A O 1
ATOM 755 N N . VAL A 1 102 ? 20.188 -26.040 13.429 1.00 76.69 102 VAL A N 1
ATOM 756 C CA . VAL A 1 102 ? 20.996 -27.256 13.249 1.00 76.69 102 VAL A CA 1
ATOM 757 C C . VAL A 1 102 ? 22.482 -26.931 13.138 1.00 76.69 102 VAL A C 1
ATOM 759 O O . VAL A 1 102 ? 23.310 -27.619 13.725 1.00 76.69 102 VAL A O 1
ATOM 762 N N . SER A 1 103 ? 22.835 -25.888 12.384 1.00 81.75 103 SER A N 1
ATOM 763 C CA . SER A 1 103 ? 24.242 -25.538 12.139 1.00 81.75 103 SER A CA 1
ATOM 764 C C . SER A 1 103 ? 24.793 -24.470 13.088 1.00 81.75 103 SER A C 1
ATOM 766 O O . SER A 1 103 ? 25.989 -24.196 13.049 1.00 81.75 103 SER A O 1
ATOM 768 N N . ALA A 1 104 ? 23.941 -23.848 13.914 1.00 80.31 104 ALA A N 1
ATOM 769 C CA . ALA A 1 104 ? 24.264 -22.676 14.736 1.00 80.31 104 ALA A CA 1
ATOM 770 C C . ALA A 1 104 ? 24.865 -21.499 13.935 1.00 80.31 104 ALA A C 1
ATOM 772 O O . ALA A 1 104 ? 25.453 -20.577 14.500 1.00 80.31 104 ALA A O 1
ATOM 773 N N . VAL A 1 105 ? 24.702 -21.504 12.606 1.00 82.81 105 VAL A N 1
ATOM 774 C CA . VAL A 1 105 ? 25.197 -20.452 11.720 1.00 82.81 105 VAL A CA 1
ATOM 775 C C . VAL A 1 105 ? 24.174 -19.322 11.655 1.00 82.81 105 VAL A C 1
ATOM 777 O O . VAL A 1 105 ? 23.010 -19.527 11.297 1.00 82.81 105 VAL A O 1
ATOM 780 N N . LEU A 1 106 ? 24.635 -18.104 11.945 1.00 80.88 106 LEU A N 1
ATOM 781 C CA . LEU A 1 106 ? 23.885 -16.876 11.712 1.00 80.88 106 LEU A CA 1
ATOM 782 C C . LEU A 1 106 ? 23.855 -16.574 10.210 1.00 80.88 106 LEU A C 1
ATOM 784 O O . LEU A 1 106 ? 24.870 -16.215 9.615 1.00 80.88 106 LEU A O 1
ATOM 788 N N . ARG A 1 107 ? 22.679 -16.685 9.590 1.00 74.56 107 ARG A N 1
ATOM 789 C CA . ARG A 1 107 ? 22.454 -16.228 8.216 1.00 74.56 107 ARG A CA 1
ATOM 790 C C . ARG A 1 107 ? 21.787 -14.860 8.244 1.00 74.56 107 ARG A C 1
ATOM 792 O O . ARG A 1 107 ? 20.631 -14.736 8.643 1.00 74.56 107 ARG A O 1
ATOM 799 N N . ILE A 1 108 ? 22.510 -13.846 7.781 1.00 72.19 108 ILE A N 1
ATOM 800 C CA . ILE A 1 108 ? 21.966 -12.508 7.551 1.00 72.19 108 ILE A CA 1
ATOM 801 C C . ILE A 1 108 ? 21.426 -12.468 6.123 1.00 72.19 108 ILE A C 1
ATOM 803 O O . ILE A 1 108 ? 22.148 -12.751 5.168 1.00 72.19 108 ILE A O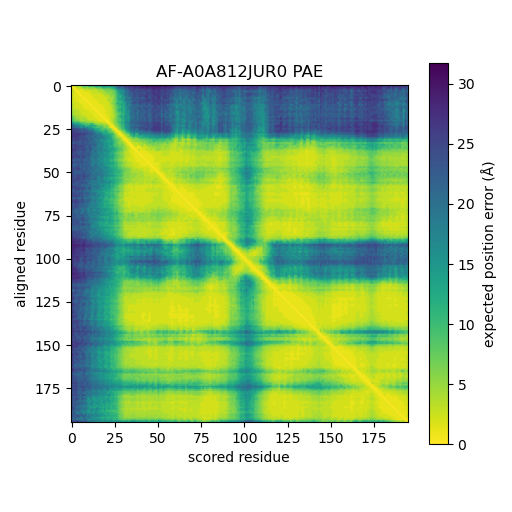 1
ATOM 807 N N . LYS A 1 109 ? 20.143 -12.148 5.973 1.00 65.88 109 LYS A N 1
ATOM 808 C CA . LYS A 1 109 ? 19.486 -11.952 4.679 1.00 65.88 109 LYS A CA 1
ATOM 809 C C . LYS A 1 109 ? 18.925 -10.535 4.610 1.00 65.88 109 LYS A C 1
ATOM 811 O O . LYS A 1 109 ? 18.422 -10.059 5.630 1.00 65.88 109 LYS A O 1
ATOM 816 N N . PRO A 1 110 ? 18.935 -9.881 3.437 1.00 63.00 110 PRO A N 1
ATOM 817 C CA . PRO A 1 110 ? 18.183 -8.648 3.239 1.00 63.00 110 PRO A CA 1
ATOM 818 C C . PRO A 1 110 ? 16.737 -8.856 3.705 1.00 63.00 110 PRO A C 1
ATOM 820 O O . PRO A 1 110 ? 16.055 -9.780 3.260 1.00 63.00 110 PRO A O 1
ATOM 823 N N . GLY A 1 111 ? 16.320 -8.066 4.686 1.00 63.72 111 GLY A N 1
ATOM 824 C CA . GLY A 1 111 ? 14.973 -8.064 5.229 1.00 63.72 111 GLY A CA 1
ATOM 825 C C . GLY A 1 111 ? 14.020 -7.283 4.329 1.00 63.72 111 GLY A C 1
ATOM 826 O O . GLY A 1 111 ? 14.425 -6.536 3.438 1.00 63.72 111 GLY A O 1
ATOM 827 N N . LYS A 1 112 ? 12.720 -7.448 4.569 1.00 67.94 112 LYS A N 1
ATOM 828 C CA . LYS A 1 112 ? 11.698 -6.623 3.926 1.00 67.94 112 LYS A CA 1
ATOM 829 C C . LYS A 1 112 ? 11.676 -5.259 4.615 1.00 67.94 112 LYS A C 1
ATOM 831 O O . LYS A 1 112 ? 11.470 -5.200 5.824 1.00 67.94 112 LYS A O 1
ATOM 836 N N . THR A 1 113 ? 11.866 -4.172 3.869 1.00 73.19 113 THR A N 1
ATOM 837 C CA . THR A 1 113 ? 11.643 -2.824 4.408 1.00 73.19 113 THR A CA 1
ATOM 838 C C . THR A 1 113 ? 10.166 -2.683 4.765 1.00 73.19 113 THR A C 1
ATOM 840 O O . THR A 1 113 ? 9.305 -2.742 3.886 1.00 73.19 113 THR A O 1
ATOM 843 N N . MET A 1 114 ? 9.885 -2.509 6.053 1.00 78.31 114 MET A N 1
ATOM 844 C CA . MET A 1 114 ? 8.552 -2.261 6.591 1.00 78.31 114 MET A CA 1
ATOM 845 C C . MET A 1 114 ? 8.569 -0.958 7.380 1.00 78.31 114 MET A C 1
ATOM 847 O O . MET A 1 114 ? 9.567 -0.604 8.003 1.00 78.31 114 MET A O 1
ATOM 851 N N . THR A 1 115 ? 7.447 -0.257 7.366 1.00 83.44 115 THR A N 1
ATOM 852 C CA . THR A 1 115 ? 7.222 0.949 8.162 1.00 83.44 115 THR A CA 1
ATOM 853 C C . THR A 1 115 ? 6.317 0.658 9.351 1.00 83.44 115 THR A C 1
ATOM 855 O O . THR A 1 115 ? 5.709 -0.409 9.464 1.00 83.44 115 THR A O 1
ATOM 858 N N . THR A 1 116 ? 6.216 1.625 10.257 1.00 87.31 116 THR A N 1
ATOM 859 C CA . THR A 1 116 ? 5.238 1.590 11.341 1.00 87.31 116 THR A CA 1
ATOM 860 C C . THR A 1 116 ? 3.809 1.708 10.797 1.00 87.31 116 THR A C 1
ATOM 862 O O . THR A 1 116 ? 3.590 2.313 9.737 1.00 87.31 116 THR A O 1
ATOM 865 N N . PRO A 1 117 ? 2.815 1.135 11.505 1.00 87.69 117 PRO A N 1
ATOM 866 C CA . PRO A 1 117 ? 1.416 1.375 11.177 1.00 87.69 117 PRO A CA 1
ATOM 867 C C . PRO A 1 117 ? 1.122 2.884 11.232 1.00 87.69 117 PRO A C 1
ATOM 869 O O . PRO A 1 117 ? 1.719 3.591 12.052 1.00 87.69 117 PRO A O 1
ATOM 872 N N . PRO A 1 118 ? 0.224 3.399 10.373 1.00 93.31 118 PRO A N 1
ATOM 873 C CA . PRO A 1 118 ? -0.102 4.821 10.358 1.00 93.31 118 PRO A CA 1
ATOM 874 C C . PRO A 1 118 ? -0.596 5.244 11.740 1.00 93.31 118 PRO A C 1
ATOM 876 O O . PRO A 1 118 ? -1.488 4.612 12.295 1.00 93.31 118 PRO A O 1
ATOM 879 N N . CYS A 1 119 ? -0.013 6.296 12.309 1.00 93.06 119 CYS A N 1
ATOM 880 C CA . CYS A 1 119 ? -0.359 6.768 13.653 1.00 93.06 119 CYS A CA 1
ATOM 881 C C . CYS A 1 119 ? -1.454 7.839 13.656 1.00 93.06 119 CYS A C 1
ATOM 883 O O . CYS A 1 119 ? -2.029 8.124 14.702 1.00 93.06 119 CYS A O 1
ATOM 885 N N . ASN A 1 120 ? -1.726 8.450 12.502 1.00 93.19 120 ASN A N 1
ATOM 886 C CA . ASN A 1 120 ? -2.692 9.527 12.369 1.00 93.19 120 ASN A CA 1
ATOM 887 C C . ASN A 1 120 ? -3.359 9.514 10.973 1.00 93.19 120 ASN A C 1
ATOM 889 O O . ASN A 1 120 ? -2.872 8.833 10.057 1.00 93.19 120 ASN A O 1
ATOM 893 N N . PRO A 1 121 ? -4.458 10.271 10.796 1.00 94.94 121 PRO A N 1
ATOM 894 C CA . PRO A 1 121 ? -5.189 10.366 9.532 1.00 94.94 121 PRO A CA 1
ATOM 895 C C . PRO A 1 121 ? -4.354 10.804 8.324 1.00 94.94 121 PRO A C 1
ATOM 897 O O . PRO A 1 121 ? -4.538 10.277 7.228 1.00 94.94 121 PRO A O 1
ATOM 900 N N . GLU A 1 122 ? -3.419 11.737 8.505 1.00 94.94 122 GLU A N 1
ATOM 901 C CA . GLU A 1 122 ? -2.590 12.248 7.407 1.00 94.94 122 GLU A CA 1
ATOM 902 C C . GLU A 1 122 ? -1.591 11.202 6.912 1.00 94.94 122 GLU A C 1
ATOM 904 O O . GLU A 1 122 ? -1.420 11.012 5.707 1.00 94.94 122 GLU A O 1
ATOM 909 N N . VAL A 1 123 ? -0.994 10.439 7.829 1.00 93.94 123 VAL A N 1
ATOM 910 C CA . VAL A 1 123 ? -0.134 9.309 7.470 1.00 93.94 123 VAL A CA 1
ATOM 911 C C . VAL A 1 123 ? -0.951 8.251 6.725 1.00 93.94 123 VAL A C 1
ATOM 913 O O . VAL A 1 123 ? -0.471 7.723 5.724 1.00 93.94 123 VAL A O 1
ATOM 916 N N . LEU A 1 124 ? -2.201 7.985 7.129 1.00 95.62 124 LEU A N 1
ATOM 917 C CA . LEU A 1 124 ? -3.086 7.066 6.401 1.00 95.62 124 LEU A CA 1
ATOM 918 C C . LEU A 1 124 ? -3.379 7.557 4.972 1.00 95.62 124 LEU A C 1
ATOM 920 O O . LEU A 1 124 ? -3.204 6.794 4.021 1.00 95.62 124 LEU A O 1
ATOM 924 N N . ARG A 1 125 ? -3.749 8.834 4.801 1.00 96.19 125 ARG A N 1
ATOM 925 C CA . ARG A 1 125 ? -3.952 9.458 3.477 1.00 96.19 125 ARG A CA 1
ATOM 926 C C . ARG A 1 125 ? -2.717 9.320 2.596 1.00 96.19 125 ARG A C 1
ATOM 928 O O . ARG A 1 125 ? -2.827 8.953 1.426 1.00 96.19 125 ARG A O 1
ATOM 935 N N . MET A 1 126 ? -1.537 9.561 3.163 1.00 95.00 126 MET A N 1
ATOM 936 C CA . MET A 1 126 ? -0.270 9.401 2.456 1.00 95.00 126 MET A CA 1
ATOM 937 C C . MET A 1 126 ? -0.024 7.952 2.023 1.00 95.00 126 MET A C 1
ATOM 939 O O . MET A 1 126 ? 0.401 7.731 0.886 1.00 95.00 126 MET A O 1
ATOM 943 N N . ARG A 1 127 ? -0.330 6.955 2.869 1.00 95.31 127 ARG A N 1
ATOM 944 C CA . ARG A 1 127 ? -0.242 5.534 2.486 1.00 95.31 127 ARG A CA 1
ATOM 945 C C . ARG A 1 127 ? -1.209 5.209 1.347 1.00 95.31 127 ARG A C 1
ATOM 947 O O . ARG A 1 127 ? -0.771 4.676 0.334 1.00 95.31 127 ARG A O 1
ATOM 954 N N . HIS A 1 128 ? -2.479 5.595 1.449 1.00 96.44 128 HIS A N 1
ATOM 955 C CA . HIS A 1 128 ? -3.471 5.383 0.389 1.00 96.44 128 HIS A CA 1
ATOM 956 C C . HIS A 1 128 ? -3.063 6.026 -0.938 1.00 96.44 128 HIS A C 1
ATOM 958 O O . HIS A 1 128 ? -3.090 5.371 -1.981 1.00 96.44 128 HIS A O 1
ATOM 964 N N . ARG A 1 129 ? -2.600 7.280 -0.903 1.00 95.88 129 ARG A N 1
ATOM 965 C CA . ARG A 1 129 ? -2.077 7.962 -2.091 1.00 95.88 129 ARG A CA 1
ATOM 966 C C . ARG A 1 129 ? -0.921 7.183 -2.714 1.00 95.88 129 ARG A C 1
ATOM 968 O O . ARG A 1 129 ? -0.891 7.013 -3.929 1.00 95.88 129 ARG A O 1
ATOM 975 N N . ARG A 1 130 ? 0.007 6.672 -1.899 1.00 95.94 130 ARG A N 1
ATOM 976 C CA . ARG A 1 130 ? 1.149 5.877 -2.372 1.00 95.94 130 ARG A CA 1
ATOM 977 C C . ARG A 1 130 ? 0.715 4.568 -3.031 1.00 95.94 130 ARG A C 1
ATOM 979 O O . ARG A 1 130 ? 1.284 4.211 -4.058 1.00 95.94 130 ARG A O 1
ATOM 986 N N . ILE A 1 131 ? -0.302 3.889 -2.496 1.00 95.56 131 ILE A N 1
ATOM 987 C CA . ILE A 1 131 ? -0.885 2.700 -3.136 1.00 95.56 131 ILE A CA 1
ATOM 988 C C . ILE A 1 131 ? -1.462 3.063 -4.511 1.00 95.56 131 ILE A C 1
ATOM 990 O O . ILE A 1 131 ? -1.170 2.386 -5.499 1.00 95.56 131 ILE A O 1
ATOM 994 N N . GLY A 1 132 ? -2.235 4.150 -4.593 1.00 95.38 132 GLY A N 1
ATOM 995 C CA . GLY A 1 132 ? -2.790 4.643 -5.855 1.00 95.38 132 GLY A CA 1
ATOM 996 C C . GLY A 1 132 ? -1.708 4.950 -6.892 1.00 95.38 132 GLY A C 1
ATOM 997 O O . GLY A 1 132 ? -1.773 4.449 -8.014 1.00 95.38 132 GLY A O 1
ATOM 998 N N . LEU A 1 133 ? -0.662 5.677 -6.487 1.00 95.62 133 LEU A N 1
ATOM 999 C CA . LEU A 1 133 ? 0.492 5.976 -7.340 1.00 95.62 133 LEU A CA 1
ATOM 1000 C C . LEU A 1 133 ? 1.220 4.703 -7.788 1.00 95.62 133 LEU A C 1
ATOM 1002 O O . LEU A 1 133 ? 1.630 4.613 -8.941 1.00 95.62 133 LEU A O 1
ATOM 1006 N N . ALA A 1 134 ? 1.376 3.705 -6.913 1.00 95.12 134 ALA A N 1
ATOM 1007 C CA . ALA A 1 134 ? 2.015 2.440 -7.274 1.00 95.12 134 ALA A CA 1
ATOM 1008 C C . ALA A 1 134 ? 1.235 1.712 -8.378 1.00 95.12 134 ALA A C 1
ATOM 1010 O O . ALA A 1 134 ? 1.834 1.237 -9.343 1.00 95.12 134 ALA A O 1
ATOM 1011 N N . TRP A 1 135 ? -0.095 1.669 -8.279 1.00 95.19 135 TRP A N 1
ATOM 1012 C CA . TRP A 1 135 ? -0.938 1.078 -9.316 1.00 95.19 135 TRP A CA 1
ATOM 1013 C C . TRP A 1 135 ? -0.866 1.828 -10.646 1.00 95.19 135 TRP A C 1
ATOM 1015 O O . TRP A 1 135 ? -0.761 1.192 -11.693 1.00 95.19 135 TRP A O 1
ATOM 1025 N N . GLU A 1 136 ? -0.865 3.158 -10.623 1.00 94.75 136 GLU A N 1
ATOM 1026 C CA . GLU A 1 136 ? -0.741 3.976 -11.836 1.00 94.75 136 GLU A CA 1
ATOM 1027 C C . GLU A 1 136 ? 0.638 3.836 -12.491 1.00 94.75 136 GLU A C 1
ATOM 1029 O O . GLU A 1 136 ? 0.740 3.697 -13.713 1.00 94.75 136 GLU A O 1
ATOM 1034 N N . MET A 1 137 ? 1.700 3.757 -11.683 1.00 93.94 137 MET A N 1
ATOM 1035 C CA . MET A 1 137 ? 3.050 3.456 -12.162 1.00 93.94 137 MET A CA 1
ATOM 1036 C C . MET A 1 137 ? 3.081 2.111 -12.886 1.00 93.94 137 MET A C 1
ATOM 1038 O O . MET A 1 137 ? 3.583 2.032 -14.006 1.00 93.94 137 MET A O 1
ATOM 1042 N N . VAL A 1 138 ? 2.496 1.060 -12.308 1.00 93.94 138 VAL A N 1
ATOM 1043 C CA . VAL A 1 138 ? 2.427 -0.256 -12.960 1.00 93.94 138 VAL A CA 1
ATOM 1044 C C . VAL A 1 138 ? 1.540 -0.230 -14.208 1.00 93.94 138 VAL A C 1
ATOM 1046 O O . VAL A 1 138 ? 1.894 -0.829 -15.230 1.00 93.94 138 VAL A O 1
ATOM 1049 N N . ARG A 1 139 ? 0.428 0.514 -14.179 1.00 92.19 139 ARG A N 1
ATOM 1050 C CA . ARG A 1 139 ? -0.469 0.686 -15.327 1.00 92.19 139 ARG A CA 1
ATOM 1051 C C . ARG A 1 139 ? 0.239 1.312 -16.525 1.00 92.19 139 ARG A C 1
ATOM 1053 O O . ARG A 1 139 ? -0.023 0.881 -17.643 1.00 92.19 139 ARG A O 1
ATOM 1060 N N . SER A 1 140 ? 1.169 2.247 -16.317 1.00 91.38 140 SER A N 1
ATOM 1061 C CA . SER A 1 140 ? 1.936 2.857 -17.419 1.00 91.38 140 SER A CA 1
ATOM 1062 C C . SER A 1 140 ? 2.650 1.820 -18.303 1.00 91.38 140 SER A C 1
ATOM 1064 O O . SER A 1 140 ? 2.814 2.029 -19.503 1.00 91.38 140 SER A O 1
ATOM 1066 N N . LYS A 1 141 ? 3.004 0.658 -17.735 1.00 88.31 141 LYS A N 1
ATOM 1067 C CA . LYS A 1 141 ? 3.591 -0.480 -18.455 1.00 88.31 141 LYS A CA 1
ATOM 1068 C C . LYS A 1 141 ? 2.550 -1.521 -18.890 1.00 88.31 141 LYS A C 1
ATOM 1070 O O . LYS A 1 141 ? 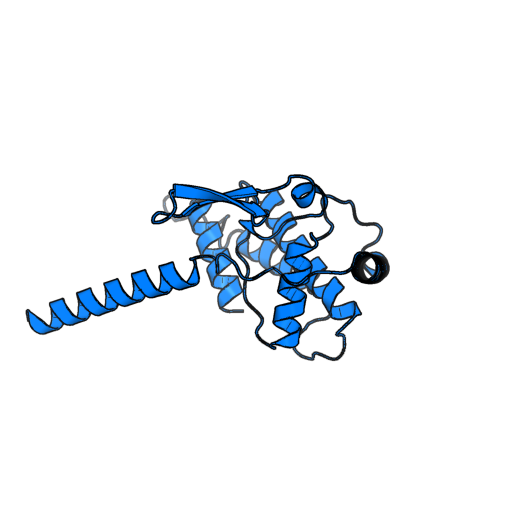2.728 -2.175 -19.915 1.00 88.31 141 LYS A O 1
ATOM 1075 N N . HIS A 1 142 ? 1.471 -1.685 -18.124 1.00 86.38 142 HIS A N 1
ATOM 1076 C CA . HIS A 1 142 ? 0.460 -2.735 -18.304 1.00 86.38 142 HIS A CA 1
ATOM 1077 C C . HIS A 1 142 ? -0.949 -2.186 -18.607 1.00 86.38 142 HIS A C 1
ATOM 1079 O O . HIS A 1 142 ? -1.949 -2.722 -18.132 1.00 86.38 142 HIS A O 1
ATOM 1085 N N . GLY A 1 143 ? -1.051 -1.148 -19.443 1.00 77.94 143 GLY A N 1
ATOM 1086 C CA . GLY A 1 143 ? -2.301 -0.412 -19.697 1.00 77.94 143 GLY A CA 1
ATOM 1087 C C . GLY A 1 143 ? -3.445 -1.196 -20.359 1.00 77.94 143 GLY A C 1
ATOM 1088 O O . GLY A 1 143 ? -4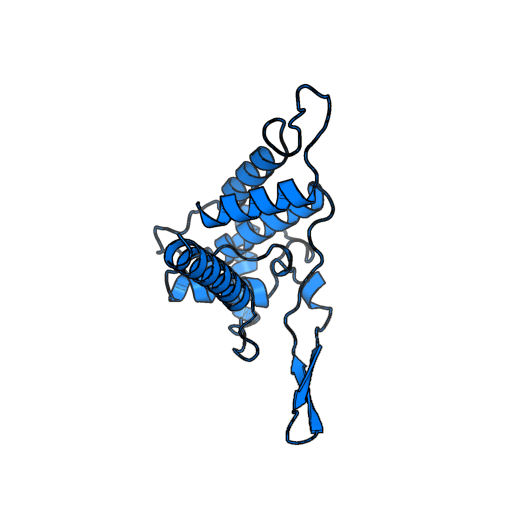.539 -0.667 -20.500 1.00 77.94 143 GLY A O 1
ATOM 1089 N N . ARG A 1 144 ? -3.223 -2.456 -20.759 1.00 80.44 144 ARG A N 1
ATOM 1090 C CA . ARG A 1 144 ? -4.250 -3.325 -21.367 1.00 80.44 144 ARG A CA 1
ATOM 1091 C C . ARG A 1 144 ? -5.091 -4.099 -20.343 1.00 80.44 144 ARG A C 1
ATOM 1093 O O . ARG A 1 144 ? -6.003 -4.821 -20.735 1.00 80.44 144 ARG A O 1
ATOM 1100 N N . ARG A 1 145 ? -4.775 -4.014 -19.046 1.00 84.38 145 ARG A N 1
ATOM 1101 C CA . ARG A 1 145 ? -5.523 -4.715 -17.991 1.00 84.38 145 ARG A CA 1
ATOM 1102 C C . ARG A 1 145 ? -6.816 -3.961 -17.676 1.00 84.38 145 ARG A C 1
ATOM 1104 O O . ARG A 1 145 ? -6.771 -2.889 -17.086 1.00 84.38 145 ARG A O 1
ATOM 1111 N N . SER A 1 146 ? -7.960 -4.541 -18.039 1.00 84.19 146 SER A N 1
ATOM 1112 C CA . SER A 1 146 ? -9.287 -3.932 -17.849 1.00 84.19 146 SER A CA 1
ATOM 1113 C C . SER A 1 146 ? -9.657 -3.700 -16.383 1.00 84.19 146 SER A C 1
ATOM 1115 O O . SER A 1 146 ? -10.347 -2.734 -16.077 1.00 84.19 146 SER A O 1
ATOM 1117 N N . TRP A 1 147 ? -9.184 -4.558 -15.476 1.00 87.06 147 TRP A N 1
ATOM 1118 C CA . TRP A 1 147 ? -9.444 -4.438 -14.040 1.00 87.06 147 TRP A CA 1
ATOM 1119 C C . TRP A 1 147 ? -8.592 -3.368 -13.345 1.00 87.06 147 TRP A C 1
ATOM 1121 O O . TRP A 1 147 ? -8.859 -3.064 -12.190 1.00 87.06 147 TRP A O 1
ATOM 1131 N N . LEU A 1 148 ? -7.576 -2.802 -14.011 1.00 87.44 148 LEU A N 1
ATOM 1132 C CA . LEU A 1 148 ? -6.678 -1.802 -13.431 1.00 87.44 148 LEU A CA 1
ATOM 1133 C C . LEU A 1 148 ? -7.138 -0.382 -13.824 1.00 87.44 148 LEU A C 1
ATOM 1135 O O . LEU A 1 148 ? -6.857 0.063 -14.946 1.00 87.44 148 LEU A O 1
ATOM 1139 N N . PRO A 1 149 ? -7.850 0.348 -12.942 1.00 83.12 149 PRO A N 1
ATOM 1140 C CA . PRO A 1 149 ? -8.445 1.636 -13.285 1.00 83.12 149 PRO A CA 1
ATOM 1141 C C . PRO A 1 149 ? -7.398 2.726 -13.548 1.00 83.12 149 PRO A C 1
ATOM 1143 O O . PRO A 1 149 ? -6.212 2.574 -13.268 1.00 83.12 149 PRO A O 1
ATOM 1146 N N . GLU A 1 150 ? -7.837 3.819 -14.178 1.00 81.38 150 GLU A N 1
ATOM 1147 C CA . GLU A 1 150 ? -6.937 4.868 -14.689 1.00 81.38 150 GLU A CA 1
ATOM 1148 C C . GLU A 1 150 ? -6.492 5.854 -13.628 1.00 81.38 150 GLU A C 1
ATOM 1150 O O . GLU A 1 150 ? -5.369 6.341 -13.674 1.00 81.38 150 GLU A O 1
ATOM 1155 N N . ARG A 1 151 ? -7.380 6.120 -12.673 1.00 87.56 151 ARG A N 1
ATOM 1156 C CA . ARG A 1 151 ? -7.177 7.075 -11.5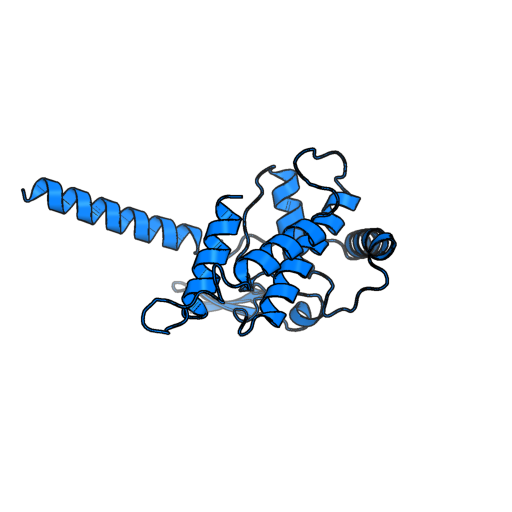88 1.00 87.56 151 ARG A CA 1
ATOM 1157 C C . ARG A 1 151 ? -7.306 6.356 -10.258 1.00 87.56 151 ARG A C 1
ATOM 1159 O O . ARG A 1 151 ? -8.282 6.524 -9.524 1.00 87.56 151 ARG A O 1
ATOM 1166 N N . CYS A 1 152 ? -6.348 5.477 -9.987 1.00 91.88 152 CYS A N 1
ATOM 1167 C CA . CYS A 1 152 ? -6.304 4.742 -8.731 1.00 91.88 152 CYS A CA 1
ATOM 1168 C C . CYS A 1 152 ? -6.132 5.704 -7.554 1.00 91.88 152 CYS A C 1
ATOM 1170 O O . CYS A 1 152 ? -6.749 5.489 -6.512 1.00 91.88 152 CYS A O 1
ATOM 1172 N N . THR A 1 153 ? -5.363 6.787 -7.705 1.00 93.81 153 THR A N 1
ATOM 1173 C CA . THR A 1 153 ? -5.209 7.799 -6.648 1.00 93.81 153 THR A CA 1
ATOM 1174 C C . THR A 1 153 ? -6.545 8.372 -6.193 1.00 93.81 153 THR A C 1
ATOM 1176 O O . THR A 1 153 ? -6.759 8.502 -4.990 1.00 93.81 153 THR A O 1
ATOM 1179 N N . ASP A 1 154 ? -7.467 8.636 -7.120 1.00 93.75 154 ASP A N 1
ATOM 1180 C CA . ASP A 1 154 ? -8.784 9.203 -6.813 1.00 93.75 154 ASP A CA 1
ATOM 1181 C C . ASP A 1 154 ? -9.651 8.196 -6.046 1.00 93.75 154 ASP A C 1
ATOM 1183 O O . ASP A 1 154 ? -10.382 8.562 -5.124 1.00 93.75 154 ASP A O 1
ATOM 1187 N N . ALA A 1 155 ? -9.562 6.908 -6.395 1.00 92.94 155 ALA A N 1
ATOM 1188 C CA . ALA A 1 155 ? -10.252 5.841 -5.671 1.00 92.94 155 ALA A CA 1
ATOM 1189 C C . ALA A 1 155 ? -9.737 5.727 -4.226 1.00 92.94 155 ALA A C 1
ATOM 1191 O O . ALA A 1 155 ? -10.528 5.693 -3.282 1.00 92.94 155 ALA A O 1
ATOM 1192 N N . PHE A 1 156 ? -8.416 5.762 -4.040 1.00 94.88 156 PHE A N 1
ATOM 1193 C CA . PHE A 1 156 ? -7.782 5.747 -2.719 1.00 94.88 156 PHE A CA 1
ATOM 1194 C C . PHE A 1 156 ? -8.028 7.034 -1.916 1.00 94.88 156 PHE A C 1
ATOM 1196 O O . PHE A 1 156 ? -8.124 6.998 -0.686 1.00 94.88 156 PHE A O 1
ATOM 1203 N N . GLN A 1 157 ? -8.196 8.174 -2.583 1.00 94.81 157 GLN A N 1
ATOM 1204 C CA . GLN A 1 157 ? -8.627 9.410 -1.938 1.00 94.81 157 GLN A CA 1
ATOM 1205 C C . GLN A 1 157 ? -10.064 9.286 -1.419 1.00 94.81 157 GLN A C 1
ATOM 1207 O O . GLN A 1 157 ? -10.314 9.585 -0.253 1.00 94.81 157 GLN A O 1
ATOM 1212 N N . LYS A 1 158 ? -10.996 8.774 -2.234 1.00 94.62 158 LYS A N 1
ATOM 1213 C CA . LYS A 1 158 ? -12.384 8.515 -1.810 1.00 94.62 158 LYS A CA 1
ATOM 1214 C C . LYS A 1 158 ? -12.456 7.518 -0.653 1.00 94.62 158 LYS A C 1
ATOM 1216 O O . LYS A 1 158 ? -13.239 7.721 0.271 1.00 94.62 158 LYS A O 1
ATOM 1221 N N . LEU A 1 159 ? -11.617 6.481 -0.680 1.00 94.38 159 LEU A N 1
ATOM 1222 C CA . LEU A 1 159 ? -11.454 5.541 0.430 1.00 94.38 159 LEU A CA 1
ATOM 1223 C C . LEU A 1 159 ? -11.015 6.265 1.708 1.00 94.38 159 LEU A C 1
ATOM 1225 O O . LEU A 1 159 ? -11.644 6.113 2.752 1.00 94.38 159 LEU A O 1
ATOM 1229 N N . SER A 1 160 ? -9.966 7.085 1.614 1.00 95.88 160 SER A N 1
ATOM 1230 C CA . SER A 1 160 ? -9.463 7.867 2.749 1.00 95.88 160 SER A CA 1
ATOM 1231 C C . SER A 1 160 ? -10.548 8.767 3.331 1.00 95.88 160 SER A C 1
ATOM 1233 O O . SER A 1 160 ? -10.750 8.794 4.541 1.00 95.88 160 SER A O 1
ATOM 1235 N N . ASP A 1 161 ? -11.276 9.475 2.472 1.00 95.44 161 ASP A N 1
ATOM 1236 C CA . ASP A 1 161 ? -12.367 10.352 2.881 1.00 95.44 161 ASP A CA 1
ATOM 1237 C C . ASP A 1 161 ? -13.505 9.581 3.545 1.00 95.44 161 ASP A C 1
ATOM 1239 O O . ASP A 1 161 ? -14.079 10.065 4.513 1.00 95.44 161 ASP A O 1
ATOM 1243 N N . HIS A 1 162 ? -13.833 8.384 3.060 1.00 94.69 162 HIS A N 1
ATOM 1244 C CA . HIS A 1 162 ? -14.844 7.541 3.686 1.00 94.69 162 HIS A CA 1
ATOM 1245 C C . HIS A 1 162 ? -14.420 7.083 5.089 1.00 94.69 162 HIS A C 1
ATOM 1247 O O . HIS A 1 162 ? -15.190 7.226 6.037 1.00 94.69 162 HIS A O 1
ATOM 1253 N N . VAL A 1 163 ? -13.192 6.574 5.222 1.00 94.75 163 VAL A N 1
ATOM 1254 C CA . VAL A 1 163 ? -12.652 6.034 6.481 1.00 94.75 163 VAL A CA 1
ATOM 1255 C C . VAL A 1 163 ? -12.438 7.129 7.530 1.00 94.75 163 VAL A C 1
ATOM 1257 O O . VAL A 1 163 ? -12.595 6.885 8.723 1.00 94.75 163 VAL A O 1
ATOM 1260 N N . LEU A 1 164 ? -12.087 8.345 7.112 1.00 94.25 164 LEU A N 1
ATOM 1261 C CA . LEU A 1 164 ? -11.748 9.431 8.034 1.00 94.25 164 LEU A CA 1
ATOM 1262 C C . LEU A 1 164 ? -12.928 10.339 8.404 1.00 94.25 164 LEU A C 1
ATOM 1264 O O . LEU A 1 164 ? -12.798 11.144 9.322 1.00 94.25 164 LEU A O 1
ATOM 1268 N N . ARG A 1 165 ? -14.064 10.236 7.708 1.00 92.50 165 ARG A N 1
ATOM 1269 C CA . ARG A 1 165 ? -15.272 11.029 7.992 1.00 92.50 165 ARG A CA 1
ATOM 1270 C C . ARG A 1 165 ? -16.115 10.437 9.124 1.00 92.50 165 ARG A C 1
ATOM 1272 O O . ARG A 1 165 ? -15.833 9.374 9.677 1.00 92.50 165 ARG A O 1
ATOM 1279 N N . ASP A 1 166 ? -17.215 11.128 9.391 1.00 90.50 166 ASP A N 1
ATOM 1280 C CA . ASP A 1 166 ? -18.232 10.912 10.427 1.00 90.50 166 ASP A CA 1
ATOM 1281 C C . ASP A 1 166 ? -18.838 9.502 10.472 1.00 90.50 166 ASP A C 1
ATOM 1283 O O . ASP A 1 166 ? -19.474 9.129 11.450 1.00 90.50 166 ASP A O 1
ATOM 1287 N N . LYS A 1 167 ? -18.672 8.699 9.417 1.00 88.69 167 LYS A N 1
ATOM 1288 C CA . LYS A 1 167 ? -19.209 7.331 9.364 1.00 88.69 167 LYS A CA 1
ATOM 1289 C C . LYS A 1 167 ? -18.298 6.291 10.006 1.00 88.69 167 LYS A C 1
ATOM 1291 O O . LYS A 1 167 ? -18.775 5.213 10.340 1.00 88.69 167 LYS A O 1
ATOM 1296 N N . VAL A 1 168 ? -17.004 6.587 10.124 1.00 91.88 168 VAL A N 1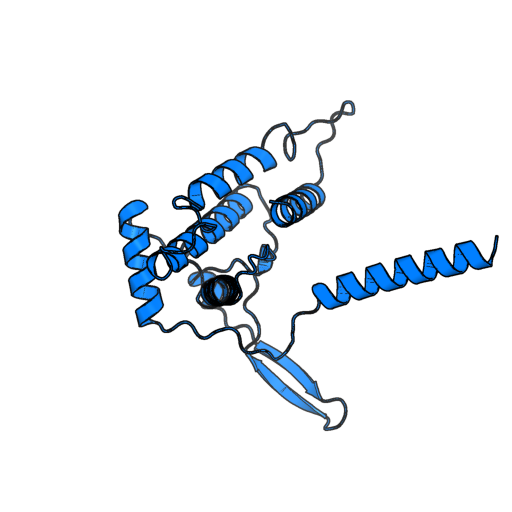
ATOM 1297 C CA . VAL A 1 168 ? -15.999 5.638 10.614 1.00 91.88 168 VAL A CA 1
ATOM 1298 C C . VAL A 1 168 ? -15.153 6.326 11.675 1.00 91.88 168 VAL A C 1
ATOM 1300 O O . VAL A 1 168 ? -15.549 6.305 12.830 1.00 91.88 168 VAL A O 1
ATOM 1303 N N . ALA A 1 169 ? -14.042 6.990 11.339 1.00 91.00 169 ALA A N 1
ATOM 1304 C CA . ALA A 1 169 ? -13.185 7.606 12.357 1.00 91.00 169 ALA A CA 1
ATOM 1305 C C . ALA A 1 169 ? -13.881 8.743 13.126 1.00 91.00 169 ALA A C 1
ATOM 1307 O O . ALA A 1 169 ? -13.660 8.897 14.324 1.00 91.00 169 ALA A O 1
ATOM 1308 N N . GLY A 1 170 ? -14.732 9.517 12.447 1.00 90.56 170 GLY A N 1
ATOM 1309 C CA . GLY A 1 170 ? -15.520 10.586 13.063 1.00 90.56 170 GLY A CA 1
ATOM 1310 C C . GLY A 1 170 ? -16.831 10.109 13.691 1.00 90.56 170 GLY A C 1
ATOM 1311 O O . GLY A 1 170 ? -17.595 10.941 14.174 1.00 90.56 170 GLY A O 1
ATOM 1312 N N . PHE A 1 171 ? -17.123 8.803 13.668 1.00 92.25 171 PHE A N 1
ATOM 1313 C CA . PHE A 1 171 ? -18.362 8.281 14.232 1.00 92.25 171 PHE A CA 1
ATOM 1314 C C . PHE A 1 171 ? -18.380 8.480 15.742 1.00 92.25 171 PHE A C 1
ATOM 1316 O O . PHE A 1 171 ? -17.516 7.978 16.463 1.00 92.25 171 PHE A O 1
ATOM 1323 N N . GLN A 1 172 ? -19.398 9.189 16.216 1.00 93.44 172 GLN A N 1
ATOM 1324 C CA . GLN A 1 172 ? -19.653 9.369 17.632 1.00 93.44 172 GLN A CA 1
ATOM 1325 C C . GLN A 1 172 ? -20.810 8.460 18.046 1.00 93.44 172 GLN A C 1
ATOM 1327 O O . GLN A 1 172 ? -21.932 8.595 17.556 1.00 93.44 172 GLN A O 1
ATOM 1332 N N . ALA A 1 173 ? -20.534 7.521 18.949 1.00 90.50 173 ALA A N 1
ATOM 1333 C CA . ALA A 1 173 ? -21.572 6.696 19.554 1.00 90.50 173 ALA A CA 1
ATOM 1334 C C . ALA A 1 173 ? -22.513 7.557 20.416 1.00 90.50 173 ALA A C 1
ATOM 1336 O O . ALA A 1 173 ? -22.134 8.640 20.862 1.00 90.50 173 ALA A O 1
ATOM 1337 N N . ALA A 1 174 ? -23.711 7.047 20.721 1.00 90.69 174 ALA A N 1
ATOM 1338 C CA . ALA A 1 174 ? -24.668 7.727 21.606 1.00 90.69 174 ALA A CA 1
ATOM 1339 C C . ALA A 1 174 ? -24.058 8.093 22.977 1.00 90.69 174 ALA A C 1
ATOM 1341 O O . ALA A 1 174 ? -24.382 9.132 23.543 1.00 90.69 174 ALA A O 1
ATOM 1342 N N . ASP A 1 175 ? -23.099 7.291 23.449 1.00 91.81 175 ASP A N 1
ATOM 1343 C CA . ASP A 1 175 ? -22.345 7.513 24.689 1.00 91.81 175 ASP A CA 1
ATOM 1344 C C . ASP A 1 175 ? -21.227 8.573 24.556 1.00 91.81 175 ASP A C 1
ATOM 1346 O O . ASP A 1 175 ? -20.380 8.710 25.438 1.00 91.81 175 ASP A O 1
ATOM 1350 N N . GLY A 1 176 ? -21.144 9.277 23.423 1.00 90.56 176 GLY A N 1
ATOM 1351 C CA . GLY A 1 176 ? -20.145 10.311 23.142 1.00 90.56 176 GLY A CA 1
ATOM 1352 C C . GLY A 1 176 ? -18.746 9.794 22.782 1.00 90.56 176 GLY A C 1
ATOM 1353 O O . GLY A 1 176 ? -17.847 10.601 22.544 1.00 90.56 176 GLY A O 1
ATOM 1354 N N . ARG A 1 177 ? -18.544 8.471 22.734 1.00 91.50 177 ARG A N 1
ATOM 1355 C CA . ARG A 1 177 ? -17.249 7.833 22.437 1.00 91.50 177 ARG A CA 1
ATOM 1356 C C . ARG A 1 177 ? -16.978 7.746 20.936 1.00 91.50 177 ARG A C 1
ATOM 1358 O O . ARG A 1 177 ? -17.887 7.484 20.153 1.00 91.50 177 ARG A O 1
ATOM 1365 N N . PHE A 1 178 ? -15.703 7.865 20.576 1.00 92.50 178 PHE A N 1
ATOM 1366 C CA . PHE A 1 178 ? -15.186 7.651 19.223 1.00 92.50 178 PHE A CA 1
ATOM 1367 C C . PHE A 1 178 ? -14.512 6.276 19.108 1.00 92.50 178 PHE A C 1
ATOM 1369 O O . PHE A 1 178 ? -14.017 5.757 20.119 1.00 92.50 178 PHE A O 1
ATOM 1376 N N . PRO A 1 179 ? -14.463 5.667 17.910 1.00 93.25 179 PRO A N 1
ATOM 1377 C CA . PRO A 1 179 ? -13.740 4.421 17.710 1.00 93.25 179 PRO A CA 1
ATOM 1378 C C . PRO A 1 179 ? -12.242 4.610 17.938 1.00 93.25 179 PRO A C 1
ATOM 1380 O O . PRO A 1 179 ? -11.658 5.652 17.634 1.00 93.25 179 PRO A O 1
ATOM 1383 N N . THR A 1 180 ? -11.595 3.569 18.458 1.00 94.00 180 THR A N 1
ATOM 1384 C CA . THR A 1 180 ? -10.140 3.568 18.600 1.00 94.00 180 THR A CA 1
ATOM 1385 C C . THR A 1 180 ? -9.478 3.549 17.227 1.00 94.00 180 THR A C 1
ATOM 1387 O O . THR A 1 180 ? -9.957 2.910 16.289 1.00 94.00 180 THR A O 1
ATOM 1390 N N . TRP A 1 181 ? -8.325 4.208 17.108 1.00 93.75 181 TRP A N 1
ATOM 1391 C CA . TRP A 1 181 ? -7.592 4.258 15.844 1.00 93.75 181 TRP A CA 1
ATOM 1392 C C . TRP A 1 181 ? -7.217 2.863 15.318 1.00 93.75 181 TRP A C 1
ATOM 1394 O O . TRP A 1 181 ? -7.314 2.598 14.125 1.00 93.75 181 TRP A O 1
ATOM 1404 N N . SER A 1 182 ? -6.877 1.928 16.209 1.00 92.81 182 SER A N 1
ATOM 1405 C CA . SER A 1 182 ? -6.633 0.532 15.836 1.00 92.81 182 SER A CA 1
ATOM 1406 C C . SER A 1 182 ? -7.854 -0.131 15.193 1.00 92.81 182 SER A C 1
ATOM 1408 O O . SER A 1 182 ? -7.698 -0.817 14.187 1.00 92.81 182 SER A O 1
ATOM 1410 N N . ALA A 1 183 ? -9.063 0.101 15.715 1.00 93.12 183 ALA A N 1
ATOM 1411 C CA . ALA A 1 183 ? -10.294 -0.422 15.125 1.00 93.12 183 ALA A CA 1
ATOM 1412 C C . ALA A 1 183 ? -10.571 0.191 13.743 1.00 93.12 183 ALA A C 1
ATOM 1414 O O . ALA A 1 183 ? -10.965 -0.528 12.827 1.00 93.12 183 ALA A O 1
ATOM 1415 N N . VAL A 1 184 ? -10.293 1.489 13.567 1.00 94.62 184 VAL A N 1
ATOM 1416 C CA . VAL A 1 184 ? -10.391 2.168 12.263 1.00 94.62 184 VAL A CA 1
ATOM 1417 C C . VAL A 1 184 ? -9.455 1.522 11.237 1.00 94.62 184 VAL A C 1
ATOM 1419 O O . VAL A 1 184 ? -9.880 1.259 10.115 1.00 94.62 184 VAL A O 1
ATOM 1422 N N . LEU A 1 185 ? -8.209 1.212 11.613 1.00 94.06 185 LEU A N 1
ATOM 1423 C CA . LEU A 1 185 ? -7.250 0.558 10.714 1.00 94.06 185 LEU A CA 1
ATOM 1424 C C . LEU A 1 185 ? -7.630 -0.887 10.372 1.00 94.06 185 LEU A C 1
ATOM 1426 O O . LEU A 1 185 ? -7.403 -1.322 9.246 1.00 94.06 185 LEU A O 1
ATOM 1430 N N . VAL A 1 186 ? -8.215 -1.630 11.314 1.00 93.75 186 VAL A N 1
ATOM 1431 C CA . VAL A 1 186 ? -8.740 -2.976 11.031 1.00 93.75 186 VAL A CA 1
ATOM 1432 C C . VAL A 1 186 ? -9.896 -2.892 10.036 1.00 93.75 186 VAL A C 1
ATOM 1434 O O . VAL A 1 186 ? -9.899 -3.618 9.047 1.00 93.75 186 VAL A O 1
ATOM 1437 N N . TYR A 1 187 ? -10.838 -1.970 10.251 1.00 94.50 187 TYR A N 1
ATOM 1438 C CA . TYR A 1 187 ? -11.950 -1.742 9.328 1.00 94.50 187 TYR A CA 1
ATOM 1439 C C . TYR A 1 187 ? -11.466 -1.357 7.923 1.00 94.50 187 TYR A C 1
ATOM 1441 O O . TYR A 1 187 ? -11.922 -1.921 6.933 1.00 94.50 187 TYR A O 1
ATOM 1449 N N . GLU A 1 188 ? -10.511 -0.430 7.838 1.00 94.94 188 GLU A N 1
ATOM 1450 C CA . GLU A 1 188 ? -9.867 -0.009 6.590 1.00 94.94 188 GLU A CA 1
ATOM 1451 C C . GLU A 1 188 ? -9.264 -1.205 5.837 1.00 94.94 188 GLU A C 1
ATOM 1453 O O . GLU A 1 188 ? -9.532 -1.395 4.647 1.00 94.94 188 GLU A O 1
ATOM 1458 N N . ALA A 1 189 ? -8.503 -2.046 6.543 1.00 92.69 189 ALA A N 1
ATOM 1459 C CA . ALA A 1 189 ? -7.851 -3.206 5.953 1.00 92.69 189 ALA A CA 1
ATOM 1460 C C . ALA A 1 189 ? -8.861 -4.227 5.414 1.00 92.69 189 ALA A C 1
ATOM 1462 O O . ALA A 1 189 ? -8.655 -4.765 4.326 1.00 92.69 189 ALA A O 1
ATOM 1463 N N . GLU A 1 190 ? -9.955 -4.481 6.138 1.00 92.81 190 GLU A N 1
ATOM 1464 C CA . GLU A 1 190 ? -11.029 -5.357 5.659 1.00 92.81 190 GLU A CA 1
ATOM 1465 C C . GLU A 1 190 ? -11.757 -4.753 4.454 1.00 92.81 190 GLU A C 1
ATOM 1467 O O . GLU A 1 190 ? -12.008 -5.449 3.471 1.00 92.81 190 GLU A O 1
ATOM 1472 N N . LEU A 1 191 ? -12.012 -3.442 4.457 1.00 93.56 191 LEU A N 1
ATOM 1473 C CA . LEU A 1 191 ? -12.671 -2.778 3.336 1.00 93.56 191 LEU A CA 1
ATOM 1474 C C . LEU A 1 191 ? -11.847 -2.879 2.042 1.00 93.56 191 LEU A C 1
ATOM 1476 O O . LEU A 1 191 ? -12.415 -3.121 0.980 1.00 93.56 191 LEU A O 1
ATOM 1480 N N . ARG A 1 192 ? -10.512 -2.790 2.120 1.00 93.00 192 ARG A N 1
ATOM 1481 C CA . ARG A 1 192 ? -9.631 -3.031 0.962 1.00 93.00 192 ARG A CA 1
ATOM 1482 C C . ARG A 1 192 ? -9.571 -4.487 0.509 1.00 93.00 192 ARG A C 1
ATOM 1484 O O . ARG A 1 192 ? -9.297 -4.721 -0.662 1.00 93.00 192 ARG A O 1
ATOM 1491 N N . LYS A 1 193 ? -9.774 -5.461 1.399 1.00 89.75 193 LYS A N 1
ATOM 1492 C CA . LYS A 1 193 ? -9.800 -6.889 1.028 1.00 89.75 193 LYS A CA 1
ATOM 1493 C C . LYS A 1 193 ? -11.081 -7.280 0.288 1.00 89.75 193 LYS A C 1
ATOM 1495 O O . LYS A 1 193 ? -11.063 -8.260 -0.450 1.00 89.75 193 LYS A O 1
ATOM 1500 N N . HIS A 1 194 ? -12.172 -6.553 0.524 1.00 85.62 194 HIS A N 1
ATOM 1501 C CA . HIS A 1 194 ?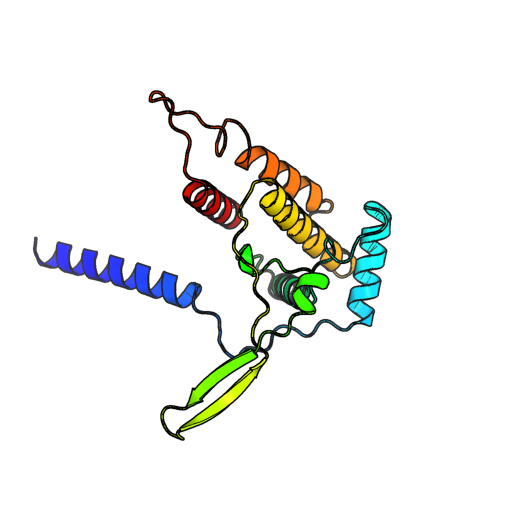 -13.492 -6.830 -0.046 1.00 85.62 194 HIS A CA 1
ATOM 1502 C C . HIS A 1 194 ? -13.849 -5.979 -1.276 1.00 85.62 194 HIS A C 1
ATOM 1504 O O . HIS A 1 194 ? -14.897 -6.223 -1.875 1.00 85.62 194 HIS A O 1
ATOM 1510 N N . ALA A 1 195 ? -13.018 -4.995 -1.626 1.00 77.00 195 ALA A N 1
ATOM 1511 C CA . ALA A 1 195 ? -13.165 -4.157 -2.818 1.00 77.00 195 ALA A CA 1
ATOM 1512 C C . ALA A 1 195 ? -12.595 -4.840 -4.068 1.00 77.00 195 ALA A C 1
ATOM 1514 O O . ALA A 1 195 ? -13.224 -4.689 -5.140 1.00 77.00 195 ALA A O 1
#

pLDDT: mean 84.58, std 12.74, range [39.94, 96.44]

Nearest PDB structures (foldseek):
  3hjt-assembly1_A  TM=6.769E-01  e=7.662E+00  Streptococcus agalactiae
  7tut-assembly1_6  TM=2.212E-01  e=7.662E+00  Canis lupus